Protein AF-A0A081NY27-F1 (afdb_monomer)

Structure (mmCIF, N/CA/C/O backbone):
data_AF-A0A081NY27-F1
#
_entry.id   AF-A0A081NY27-F1
#
loop_
_atom_site.group_PDB
_atom_site.id
_atom_site.type_symbol
_atom_site.label_atom_id
_atom_site.label_alt_id
_atom_site.label_comp_id
_atom_site.label_asym_id
_atom_site.label_entity_id
_atom_site.label_seq_id
_atom_site.pdbx_PDB_ins_code
_atom_site.Cartn_x
_atom_site.Cartn_y
_atom_site.Cartn_z
_atom_site.occupancy
_atom_site.B_iso_or_equiv
_atom_site.auth_seq_id
_atom_site.auth_comp_id
_atom_site.auth_asym_id
_atom_site.auth_atom_id
_atom_site.pdbx_PDB_model_num
ATOM 1 N N . MET A 1 1 ? 70.381 -55.415 -35.668 1.00 41.16 1 MET A N 1
ATOM 2 C CA . MET A 1 1 ? 70.061 -54.307 -34.744 1.00 41.16 1 MET A CA 1
ATOM 3 C C . MET A 1 1 ? 68.761 -53.690 -35.222 1.00 41.16 1 MET A C 1
ATOM 5 O O . MET A 1 1 ? 68.747 -53.125 -36.305 1.00 41.16 1 MET A O 1
ATOM 9 N N . THR A 1 2 ? 67.681 -53.874 -34.466 1.00 41.12 2 THR A N 1
ATOM 10 C CA . THR A 1 2 ? 66.316 -53.494 -34.856 1.00 41.12 2 THR A CA 1
ATOM 11 C C . THR A 1 2 ? 65.705 -52.706 -33.701 1.00 41.12 2 THR A C 1
ATOM 13 O O . THR A 1 2 ? 65.741 -53.174 -32.565 1.00 41.12 2 THR A O 1
ATOM 16 N N . GLN A 1 3 ? 65.210 -51.499 -33.979 1.00 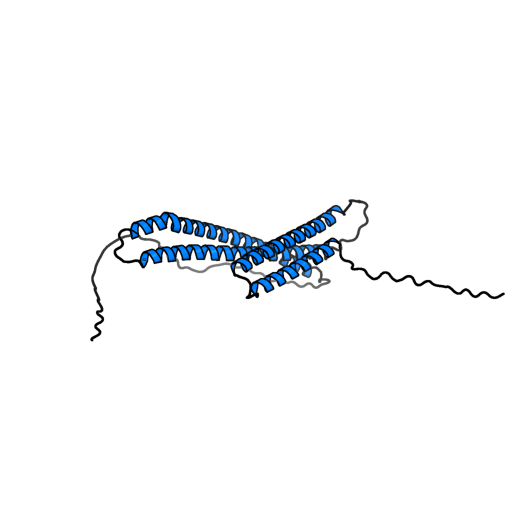47.34 3 GLN A N 1
ATOM 17 C CA . GLN A 1 3 ? 64.523 -50.638 -33.015 1.00 47.34 3 GLN A CA 1
ATOM 18 C C . GLN A 1 3 ? 63.062 -51.062 -32.851 1.00 47.34 3 GLN A C 1
ATOM 20 O O . GLN A 1 3 ? 62.393 -51.275 -33.858 1.00 47.34 3 GLN A O 1
ATOM 25 N N . ILE A 1 4 ? 62.555 -51.075 -31.613 1.00 47.03 4 ILE A N 1
ATOM 26 C CA . ILE A 1 4 ? 61.128 -50.884 -31.317 1.00 47.03 4 ILE A CA 1
ATOM 27 C C . ILE A 1 4 ? 61.016 -50.057 -30.031 1.00 47.03 4 ILE A C 1
ATOM 29 O O . ILE A 1 4 ? 61.326 -50.520 -28.935 1.00 47.03 4 ILE A O 1
ATOM 33 N N . SER A 1 5 ? 60.581 -48.809 -30.189 1.00 43.53 5 SER A N 1
ATOM 34 C CA . SER A 1 5 ? 60.043 -47.968 -29.123 1.00 43.53 5 SER A CA 1
ATOM 35 C C . SER A 1 5 ? 58.709 -48.540 -28.642 1.00 43.53 5 SER A C 1
ATOM 37 O O . SER A 1 5 ? 57.858 -48.880 -29.460 1.00 43.53 5 SER A O 1
ATOM 39 N N . SER A 1 6 ? 58.466 -48.572 -27.332 1.00 40.88 6 SER A N 1
ATOM 40 C CA . SER A 1 6 ? 57.094 -48.615 -26.821 1.00 40.88 6 SER A CA 1
ATOM 41 C C . SER A 1 6 ? 56.936 -47.620 -25.678 1.00 40.88 6 SER A C 1
ATOM 43 O O . SER A 1 6 ? 57.677 -47.606 -24.697 1.00 40.88 6 SER A O 1
ATOM 45 N N . ALA A 1 7 ? 56.003 -46.704 -25.904 1.00 42.00 7 ALA A N 1
ATOM 46 C CA . ALA A 1 7 ? 55.670 -45.587 -25.053 1.00 42.00 7 ALA A CA 1
ATOM 47 C C . ALA A 1 7 ? 54.790 -46.057 -23.888 1.00 42.00 7 ALA A C 1
ATOM 49 O O . ALA A 1 7 ? 53.665 -46.508 -24.095 1.00 42.00 7 ALA A O 1
ATOM 50 N N . ALA A 1 8 ? 55.265 -45.883 -22.656 1.00 41.72 8 ALA A N 1
ATOM 51 C CA . ALA A 1 8 ? 54.408 -45.896 -21.477 1.00 41.72 8 ALA A CA 1
ATOM 52 C C . ALA A 1 8 ? 53.774 -44.503 -21.319 1.00 41.72 8 ALA A C 1
ATOM 54 O O . ALA A 1 8 ? 54.254 -43.647 -20.576 1.00 41.72 8 ALA A O 1
ATOM 55 N N . GLY A 1 9 ? 52.704 -44.256 -22.076 1.00 40.53 9 GLY A N 1
ATOM 56 C CA . GLY A 1 9 ? 51.856 -43.080 -21.914 1.00 40.53 9 GLY A CA 1
ATOM 57 C C . GLY A 1 9 ? 51.049 -43.185 -20.623 1.00 40.53 9 GLY A C 1
ATOM 58 O O . GLY A 1 9 ? 49.999 -43.819 -20.584 1.00 40.53 9 GLY A O 1
ATOM 59 N N . ARG A 1 10 ? 51.540 -42.553 -19.555 1.00 42.81 10 ARG A N 1
ATOM 60 C CA . ARG A 1 10 ? 50.784 -42.299 -18.325 1.00 42.81 10 ARG A CA 1
ATOM 61 C C . ARG A 1 10 ? 49.594 -41.401 -18.673 1.00 42.81 10 ARG A C 1
ATOM 63 O O . ARG A 1 10 ? 49.765 -40.205 -18.895 1.00 42.81 10 ARG A O 1
ATOM 70 N N . ALA A 1 11 ? 48.399 -41.984 -18.740 1.00 46.75 11 ALA A N 1
ATOM 71 C CA . ALA A 1 11 ? 47.155 -41.248 -18.909 1.00 46.75 11 ALA A CA 1
ATOM 72 C C . ALA A 1 11 ? 46.969 -40.283 -17.726 1.00 46.75 11 ALA A C 1
ATOM 74 O O . ALA A 1 11 ? 46.723 -40.694 -16.593 1.00 46.75 11 ALA A O 1
ATOM 75 N N . GLN A 1 12 ? 47.136 -38.989 -17.992 1.00 52.59 12 GLN A N 1
ATOM 76 C CA . GLN A 1 12 ? 46.706 -37.923 -17.095 1.00 52.59 12 GLN A CA 1
ATOM 77 C C . GLN A 1 12 ? 45.166 -37.899 -17.074 1.00 52.59 12 GLN A C 1
ATOM 79 O O . GLN A 1 12 ? 44.548 -38.000 -18.140 1.00 52.59 12 GLN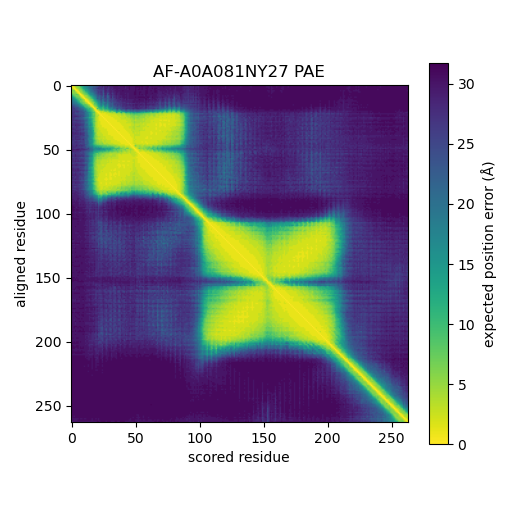 A O 1
ATOM 84 N N . PRO A 1 13 ? 44.523 -37.771 -15.900 1.00 48.75 13 PRO A N 1
ATOM 85 C CA . PRO A 1 13 ? 43.081 -37.600 -15.831 1.00 48.75 13 PRO A CA 1
ATOM 86 C C . PRO A 1 13 ? 42.712 -36.258 -16.470 1.00 48.75 13 PRO A C 1
ATOM 88 O O . PRO A 1 13 ? 43.246 -35.210 -16.108 1.00 48.75 13 PRO A O 1
ATOM 91 N N . LYS A 1 14 ? 41.803 -36.299 -17.449 1.00 49.91 14 LYS A N 1
ATOM 92 C CA . LYS A 1 14 ? 41.220 -35.105 -18.070 1.00 49.91 14 LYS A CA 1
ATOM 93 C C . LYS A 1 14 ? 40.602 -34.229 -16.969 1.00 49.91 14 LYS A C 1
ATOM 95 O O . LYS A 1 14 ? 39.824 -34.765 -16.176 1.00 49.91 14 LYS A O 1
ATOM 100 N N . PRO A 1 15 ? 40.888 -32.916 -16.909 1.00 47.16 15 PRO A N 1
ATOM 101 C CA . PRO A 1 15 ? 40.172 -32.031 -16.006 1.00 47.16 15 PRO A CA 1
ATOM 102 C C . PRO A 1 15 ? 38.699 -32.018 -16.419 1.00 47.16 15 PRO A C 1
ATOM 104 O O . PRO A 1 15 ? 38.348 -31.669 -17.547 1.00 47.16 15 PRO A O 1
ATOM 107 N N . SER A 1 16 ? 37.843 -32.458 -15.500 1.00 47.38 16 SER A N 1
ATOM 108 C CA . SER A 1 16 ? 36.398 -32.310 -15.588 1.00 47.38 16 SER A CA 1
ATOM 109 C C . SER A 1 16 ? 36.056 -30.846 -15.850 1.00 47.38 16 SER A C 1
ATOM 111 O O . SER A 1 16 ? 36.611 -29.956 -15.209 1.00 47.38 16 SER A O 1
ATOM 113 N N . THR A 1 17 ? 35.134 -30.601 -16.774 1.00 49.66 17 THR A N 1
ATOM 114 C CA . THR A 1 17 ? 34.539 -29.295 -17.068 1.00 49.66 17 THR A CA 1
ATOM 115 C C . THR A 1 17 ? 33.851 -28.730 -15.823 1.00 49.66 17 THR A C 1
ATOM 117 O O . THR A 1 17 ? 32.665 -28.957 -15.583 1.00 49.66 17 THR A O 1
ATOM 120 N N . THR A 1 18 ? 34.613 -28.024 -14.994 1.00 48.44 18 THR A N 1
ATOM 121 C CA . THR A 1 18 ? 34.132 -27.352 -13.789 1.00 48.44 18 THR A CA 1
ATOM 122 C C . THR A 1 18 ? 33.395 -26.078 -14.199 1.00 48.44 18 THR A C 1
ATOM 124 O O . THR A 1 18 ? 34.020 -25.110 -14.610 1.00 48.44 18 THR A O 1
ATOM 127 N N . SER A 1 19 ? 32.060 -26.117 -14.125 1.00 48.31 19 SER A N 1
ATOM 128 C CA . SER A 1 19 ? 31.116 -24.990 -14.009 1.00 48.31 19 SER A CA 1
ATOM 129 C C . SER A 1 19 ? 31.672 -23.595 -14.362 1.00 48.31 19 SER A C 1
ATOM 131 O O . SER A 1 19 ? 32.207 -22.910 -13.491 1.00 48.31 19 SER A O 1
ATOM 133 N N . LEU A 1 20 ? 31.445 -23.145 -15.602 1.00 58.00 20 LEU A N 1
ATOM 134 C CA . LEU A 1 20 ? 31.716 -21.791 -16.128 1.00 58.00 20 LEU A CA 1
ATOM 135 C C . LEU A 1 20 ? 30.796 -20.709 -15.512 1.00 58.00 20 LEU A C 1
ATOM 137 O O . LEU A 1 20 ? 30.193 -19.911 -16.222 1.00 58.00 20 LEU A O 1
ATOM 141 N N . MET A 1 21 ? 30.625 -20.699 -14.192 1.00 65.06 21 MET A N 1
ATOM 142 C CA . MET A 1 21 ? 29.850 -19.669 -13.500 1.00 65.06 21 MET A CA 1
ATOM 143 C C . MET A 1 21 ? 30.796 -18.676 -12.839 1.00 65.06 21 MET A C 1
ATOM 145 O O . MET A 1 21 ? 31.751 -19.083 -12.180 1.00 65.06 21 MET A O 1
ATOM 149 N N . SER A 1 22 ? 30.518 -17.379 -12.995 1.00 82.75 22 SER A N 1
ATOM 150 C CA . SER A 1 22 ? 31.242 -16.337 -12.266 1.00 82.75 22 SER A CA 1
ATOM 151 C C . SER A 1 22 ? 31.102 -16.568 -10.758 1.00 82.75 22 SER A C 1
ATOM 153 O O . SER A 1 22 ? 30.049 -17.009 -10.296 1.00 82.75 22 SER A O 1
ATOM 155 N N . GLU A 1 23 ? 32.123 -16.227 -9.968 1.00 86.06 23 GLU A N 1
ATOM 156 C CA . GLU A 1 23 ? 32.051 -16.280 -8.497 1.00 86.06 23 GLU A CA 1
ATOM 157 C C . GLU A 1 23 ? 30.849 -15.477 -7.954 1.00 86.06 23 GLU A C 1
ATOM 159 O O . GLU A 1 23 ? 30.177 -15.908 -7.014 1.00 86.06 23 GLU A O 1
ATOM 164 N N . TYR A 1 24 ? 30.492 -14.371 -8.623 1.00 84.81 24 TYR A N 1
ATOM 165 C CA . TYR A 1 24 ? 29.268 -13.603 -8.363 1.00 84.81 24 TYR A CA 1
ATOM 166 C C . TYR A 1 24 ? 28.002 -14.441 -8.571 1.00 84.81 24 TYR A C 1
ATOM 168 O O . TYR A 1 24 ? 27.122 -14.466 -7.711 1.00 84.81 24 TYR A O 1
ATOM 176 N N . ASP A 1 25 ? 27.925 -15.174 -9.681 1.00 85.50 25 ASP A N 1
ATOM 177 C CA . ASP A 1 25 ? 26.754 -15.976 -10.033 1.00 85.50 25 ASP A CA 1
ATOM 178 C C . ASP A 1 25 ? 26.622 -17.200 -9.117 1.00 85.50 25 ASP A C 1
ATOM 180 O O . ASP A 1 25 ? 25.515 -17.548 -8.704 1.00 85.50 25 ASP A O 1
ATOM 184 N N . ARG A 1 26 ? 27.746 -17.817 -8.723 1.00 91.81 26 ARG A N 1
ATOM 185 C CA . ARG A 1 26 ? 27.775 -18.898 -7.727 1.00 91.81 26 ARG A CA 1
ATOM 186 C C . ARG A 1 26 ? 27.254 -18.411 -6.372 1.00 91.81 26 ARG A C 1
ATOM 188 O O . ARG A 1 26 ? 26.439 -19.092 -5.747 1.00 91.81 26 ARG A O 1
ATOM 195 N N . ARG A 1 27 ? 27.672 -17.219 -5.931 1.00 89.75 27 ARG A N 1
ATOM 196 C CA . ARG A 1 27 ? 27.200 -16.614 -4.676 1.00 89.75 27 ARG A CA 1
ATOM 197 C C . ARG A 1 27 ? 25.717 -16.239 -4.741 1.00 89.75 27 ARG A C 1
ATOM 199 O O . ARG A 1 27 ? 24.982 -16.519 -3.796 1.00 89.75 27 ARG A O 1
ATOM 206 N N . ILE A 1 28 ? 25.255 -15.682 -5.864 1.00 90.56 28 ILE A N 1
ATOM 207 C CA . ILE A 1 28 ? 23.831 -15.389 -6.095 1.00 90.56 28 ILE A CA 1
ATOM 208 C C . ILE A 1 28 ? 23.005 -16.679 -6.071 1.00 90.56 28 ILE A C 1
ATOM 210 O O . ILE A 1 28 ? 21.966 -16.713 -5.416 1.00 90.56 28 ILE A O 1
ATOM 214 N N . GLN A 1 29 ? 23.457 -17.755 -6.719 1.00 92.44 29 GLN A N 1
ATOM 215 C CA . GLN A 1 29 ? 22.748 -19.038 -6.690 1.00 92.44 29 GLN A CA 1
ATOM 216 C C . GLN A 1 29 ? 22.668 -19.642 -5.286 1.00 92.44 29 GLN A C 1
ATOM 218 O O . GLN A 1 29 ? 21.617 -20.157 -4.905 1.00 92.44 29 GLN A O 1
ATOM 223 N N . ALA A 1 30 ? 23.743 -19.558 -4.497 1.00 92.56 30 ALA A N 1
ATOM 224 C CA . ALA A 1 30 ? 23.726 -20.018 -3.111 1.00 92.56 30 ALA A CA 1
ATOM 225 C C . ALA A 1 30 ? 22.679 -19.257 -2.275 1.00 92.56 30 ALA A C 1
ATOM 227 O O . ALA A 1 30 ? 21.892 -19.879 -1.560 1.00 92.56 30 ALA A O 1
ATOM 228 N N . LEU A 1 31 ? 22.611 -17.931 -2.435 1.00 93.62 31 LEU A N 1
ATOM 229 C CA . LEU A 1 31 ? 21.620 -17.080 -1.770 1.00 93.62 31 LEU A CA 1
ATOM 230 C C . LEU A 1 31 ? 20.188 -17.353 -2.254 1.00 93.62 31 LEU A C 1
ATOM 232 O O . LEU A 1 31 ? 19.268 -17.407 -1.443 1.00 93.62 31 LEU A O 1
ATOM 236 N N . LEU A 1 32 ? 19.982 -17.604 -3.550 1.00 91.12 32 LEU A N 1
ATOM 237 C CA . LEU A 1 32 ? 18.675 -18.004 -4.090 1.00 91.12 32 LEU A CA 1
ATOM 238 C C . LEU A 1 32 ? 18.212 -19.352 -3.528 1.00 91.12 32 LEU A C 1
ATOM 240 O O . LEU A 1 32 ? 17.041 -19.514 -3.192 1.00 91.12 32 LEU A O 1
ATOM 244 N N . LYS A 1 33 ? 19.133 -20.306 -3.362 1.00 95.19 33 LYS A N 1
ATOM 245 C CA . LYS A 1 33 ? 18.837 -21.592 -2.722 1.00 95.19 33 LYS A CA 1
ATOM 246 C C . LYS A 1 33 ? 18.463 -21.416 -1.249 1.00 95.19 33 LYS A C 1
ATOM 248 O O . LYS A 1 33 ? 17.556 -22.093 -0.772 1.00 95.19 33 LYS A O 1
ATOM 253 N N . GLN A 1 34 ? 19.131 -20.512 -0.531 1.00 93.81 34 GLN A N 1
ATOM 254 C CA . GLN A 1 34 ? 18.769 -20.177 0.848 1.00 93.81 34 GLN A CA 1
ATOM 255 C C . GLN A 1 34 ? 17.389 -19.507 0.919 1.00 93.81 34 GLN A C 1
ATOM 257 O O . GLN A 1 34 ? 16.571 -19.905 1.743 1.00 93.81 34 GLN A O 1
ATOM 262 N N . LYS A 1 35 ? 17.086 -18.575 0.005 1.00 93.56 35 LYS A N 1
ATOM 263 C CA . LYS A 1 35 ? 15.756 -17.964 -0.119 1.00 93.56 35 LYS A CA 1
ATOM 264 C C . LYS A 1 35 ? 14.659 -19.013 -0.336 1.00 93.56 35 LYS A C 1
ATOM 266 O O . LYS A 1 35 ? 13.650 -18.965 0.358 1.00 93.56 35 LYS A O 1
ATOM 271 N N . GLY A 1 36 ? 14.877 -19.985 -1.226 1.00 90.62 36 GLY A N 1
ATOM 272 C CA . GLY A 1 36 ? 13.920 -21.075 -1.452 1.00 90.62 36 GLY A CA 1
ATOM 273 C C . GLY A 1 36 ? 13.636 -21.896 -0.187 1.00 90.62 36 GLY A C 1
ATOM 274 O O . GLY A 1 36 ? 12.484 -22.187 0.115 1.00 90.62 36 GLY A O 1
ATOM 275 N N . ARG A 1 37 ? 14.663 -22.187 0.626 1.00 95.56 37 ARG A N 1
ATOM 276 C CA . ARG A 1 37 ? 14.479 -22.874 1.920 1.00 95.56 37 ARG A CA 1
ATOM 277 C C . ARG A 1 37 ? 13.647 -22.056 2.906 1.00 95.56 37 ARG A C 1
ATOM 279 O O . ARG A 1 37 ? 12.789 -22.614 3.579 1.00 95.56 37 ARG A O 1
ATOM 286 N N . ILE A 1 38 ? 13.870 -20.744 2.973 1.00 94.94 38 ILE A N 1
ATOM 287 C CA . ILE A 1 38 ? 13.084 -19.849 3.834 1.00 94.94 38 ILE A CA 1
ATOM 288 C C . ILE A 1 38 ? 11.621 -19.809 3.382 1.00 94.94 38 ILE A C 1
ATOM 290 O O . ILE A 1 38 ? 10.724 -19.824 4.220 1.00 94.94 38 ILE A O 1
ATOM 294 N N . GLU A 1 39 ? 11.356 -19.800 2.075 1.00 93.50 39 GLU A N 1
ATOM 295 C CA . GLU A 1 39 ? 9.992 -19.855 1.533 1.00 93.50 39 GLU A CA 1
ATOM 296 C C . GLU A 1 39 ? 9.287 -21.171 1.902 1.00 93.50 39 GLU A C 1
ATOM 298 O O . GLU A 1 39 ? 8.130 -21.156 2.336 1.00 93.50 39 GLU A O 1
ATOM 303 N N . GLU A 1 40 ? 9.996 -22.299 1.825 1.00 94.56 40 GLU A N 1
ATOM 304 C CA . GLU A 1 40 ? 9.501 -23.591 2.310 1.00 94.56 40 GLU A CA 1
ATOM 305 C C . GLU A 1 40 ? 9.227 -23.576 3.823 1.00 94.56 40 GLU A C 1
ATOM 307 O O . GLU A 1 40 ? 8.205 -24.094 4.276 1.00 94.56 40 GLU A O 1
ATOM 312 N N . GLU A 1 41 ? 10.104 -22.970 4.628 1.00 92.62 41 GLU A N 1
ATOM 313 C CA . GLU A 1 41 ? 9.897 -22.834 6.073 1.00 92.62 41 GLU A CA 1
ATOM 314 C C . GLU A 1 41 ? 8.705 -21.935 6.409 1.00 92.62 41 GLU A C 1
ATOM 316 O O . GLU A 1 41 ? 7.902 -22.285 7.274 1.00 92.62 41 GLU A O 1
ATOM 321 N N . GLN A 1 42 ? 8.517 -20.826 5.691 1.00 92.56 42 GLN A N 1
ATOM 322 C CA . GLN A 1 42 ? 7.328 -19.987 5.838 1.00 92.56 42 GLN A CA 1
ATOM 323 C C . GLN A 1 42 ? 6.051 -20.772 5.518 1.00 92.56 42 GLN A C 1
ATOM 325 O O . GLN A 1 42 ? 5.056 -20.638 6.233 1.00 92.56 42 GLN A O 1
ATOM 330 N N . ALA A 1 43 ? 6.064 -21.601 4.469 1.00 93.19 43 ALA A N 1
ATOM 331 C CA . ALA A 1 43 ? 4.934 -22.461 4.130 1.00 93.19 43 ALA A CA 1
ATOM 332 C C . ALA A 1 43 ? 4.654 -23.489 5.240 1.00 93.19 43 ALA A C 1
ATOM 334 O O . ALA A 1 43 ? 3.503 -23.644 5.651 1.00 93.19 43 ALA A O 1
ATOM 335 N N . LYS A 1 44 ? 5.697 -24.119 5.797 1.00 93.56 44 LYS A N 1
ATOM 336 C CA . LYS A 1 44 ? 5.579 -25.052 6.932 1.00 93.56 44 LYS A CA 1
ATOM 337 C C . LYS A 1 44 ? 5.021 -24.378 8.186 1.00 93.56 44 LYS A C 1
ATOM 339 O O . LYS A 1 44 ? 4.137 -24.935 8.827 1.00 93.56 44 LYS A O 1
ATOM 344 N N . VAL A 1 45 ? 5.484 -23.175 8.526 1.00 92.25 45 VAL A N 1
ATOM 345 C CA . VAL A 1 45 ? 4.993 -22.424 9.698 1.00 92.25 45 VAL A CA 1
ATOM 346 C C . VAL A 1 45 ? 3.527 -22.018 9.522 1.00 92.25 45 VAL A C 1
ATOM 348 O O . VAL A 1 45 ? 2.753 -22.119 10.473 1.00 92.25 45 VAL A O 1
ATOM 351 N N . LYS A 1 46 ? 3.121 -21.618 8.309 1.00 90.62 46 LYS A N 1
ATOM 352 C CA . LYS A 1 46 ? 1.716 -21.310 7.986 1.00 90.62 46 LYS A CA 1
ATOM 353 C C . LYS A 1 46 ? 0.814 -22.543 8.074 1.00 90.62 46 LYS A C 1
ATOM 355 O O . LYS A 1 46 ? -0.304 -22.430 8.563 1.00 90.62 46 LYS A O 1
ATOM 360 N N . ALA A 1 47 ? 1.293 -23.693 7.601 1.00 90.62 47 ALA A N 1
ATOM 361 C CA . ALA A 1 47 ? 0.534 -24.943 7.572 1.00 90.62 47 ALA A CA 1
ATOM 362 C C . ALA A 1 47 ? 0.534 -25.704 8.911 1.00 90.62 47 ALA A C 1
ATOM 364 O O . ALA A 1 47 ? -0.325 -26.556 9.127 1.00 90.62 47 ALA A O 1
ATOM 365 N N . SER A 1 48 ? 1.483 -25.419 9.807 1.00 89.44 48 SER A N 1
ATOM 366 C CA . SER A 1 48 ? 1.564 -26.064 11.119 1.00 89.44 48 SER A CA 1
ATOM 367 C C . SER A 1 48 ? 0.294 -25.799 11.926 1.00 89.44 48 SER A C 1
ATOM 369 O O . SER A 1 48 ? -0.113 -24.653 12.088 1.00 89.44 48 SER A O 1
ATOM 371 N N . GLN A 1 49 ? -0.332 -26.842 12.466 1.00 83.56 49 GLN A N 1
ATOM 372 C CA . GLN A 1 49 ? -1.460 -26.704 13.397 1.00 83.56 49 GLN A CA 1
ATOM 373 C C . GLN A 1 49 ? -1.010 -26.643 14.864 1.00 83.56 49 GLN A C 1
ATOM 375 O O . GLN A 1 49 ? -1.771 -26.196 15.710 1.00 83.56 49 GLN A O 1
ATOM 380 N N . GLU A 1 50 ? 0.237 -27.024 15.143 1.00 84.31 50 GLU A N 1
ATOM 381 C CA . GLU A 1 50 ? 0.786 -27.168 16.498 1.00 84.31 50 GLU A CA 1
ATOM 382 C C . GLU A 1 50 ? 1.315 -25.854 17.089 1.00 84.31 50 GLU A C 1
ATOM 384 O O . GLU A 1 50 ? 1.439 -25.728 18.302 1.00 84.31 50 GLU A O 1
ATOM 389 N N . LEU A 1 51 ? 1.644 -24.866 16.248 1.00 85.56 51 LEU A N 1
ATOM 390 C CA . LEU A 1 51 ? 2.158 -23.576 16.712 1.00 85.56 51 LEU A CA 1
ATOM 391 C C . LEU A 1 51 ? 1.018 -22.602 17.054 1.00 85.56 51 LEU A C 1
ATOM 393 O O . LEU A 1 51 ? 0.115 -22.372 16.239 1.00 85.56 51 LEU A O 1
ATOM 397 N N . ASP A 1 52 ? 1.126 -21.957 18.216 1.00 89.62 52 ASP A N 1
ATOM 398 C CA . ASP A 1 52 ? 0.253 -20.854 18.628 1.00 89.62 52 ASP A CA 1
ATOM 399 C C . ASP A 1 52 ? 0.308 -19.678 17.644 1.00 89.62 52 ASP A C 1
ATOM 401 O O . ASP A 1 52 ? 1.356 -19.371 17.069 1.00 89.62 52 ASP A O 1
ATOM 405 N N . SER A 1 53 ? -0.810 -18.956 17.491 1.00 88.44 53 SER A N 1
ATOM 406 C CA . SER A 1 53 ? -0.934 -17.849 16.523 1.00 88.44 53 SER A CA 1
ATOM 407 C C . SER A 1 53 ? 0.145 -16.776 16.696 1.00 88.44 53 SER A C 1
ATOM 409 O O . SER A 1 53 ? 0.733 -16.326 15.715 1.00 88.44 53 SER A O 1
ATOM 411 N N . LYS A 1 54 ? 0.468 -16.406 17.942 1.00 89.56 54 LYS A N 1
ATOM 412 C CA . LYS A 1 54 ? 1.506 -15.403 18.234 1.00 89.56 54 LYS A CA 1
ATOM 413 C C . LYS A 1 54 ? 2.903 -15.883 17.833 1.00 89.56 54 LYS A C 1
ATOM 415 O O . LYS A 1 54 ? 3.664 -15.129 17.235 1.00 89.56 54 LYS A O 1
ATOM 420 N N . ILE A 1 55 ? 3.214 -17.150 18.107 1.00 91.00 55 ILE A N 1
ATOM 421 C CA . ILE A 1 55 ? 4.505 -17.760 17.764 1.00 91.00 55 ILE A CA 1
ATOM 422 C C . ILE A 1 55 ? 4.635 -17.901 16.242 1.00 91.00 55 ILE A C 1
ATOM 424 O O . ILE A 1 55 ? 5.703 -17.647 15.683 1.00 91.00 55 ILE A O 1
ATOM 428 N N . LYS A 1 56 ? 3.545 -18.248 15.544 1.00 92.25 56 LYS A N 1
ATOM 429 C CA . LYS A 1 56 ? 3.499 -18.264 14.074 1.00 92.25 56 LYS A CA 1
ATOM 430 C C . LYS A 1 56 ? 3.799 -16.895 13.485 1.00 92.25 56 LYS A C 1
ATOM 432 O O . LYS A 1 56 ? 4.626 -16.800 12.585 1.00 92.25 56 LYS A O 1
ATOM 437 N N . GLU A 1 57 ? 3.146 -15.848 13.978 1.00 89.94 57 GLU A N 1
ATOM 438 C CA . GLU A 1 57 ? 3.351 -14.482 13.492 1.00 89.94 57 GLU A CA 1
ATOM 439 C C . GLU A 1 57 ? 4.785 -14.002 13.718 1.00 89.94 57 GLU A C 1
ATOM 441 O O . GLU A 1 57 ? 5.409 -13.483 12.791 1.00 89.94 57 GLU A O 1
ATOM 446 N N . GLU A 1 58 ? 5.339 -14.221 14.911 1.00 92.19 58 GLU A N 1
ATOM 447 C CA . GLU A 1 58 ? 6.720 -13.852 15.225 1.00 92.19 58 GLU A CA 1
ATOM 448 C C . GLU A 1 58 ? 7.718 -14.598 14.333 1.00 92.19 58 GLU A C 1
ATOM 450 O O . GLU A 1 58 ? 8.601 -13.985 13.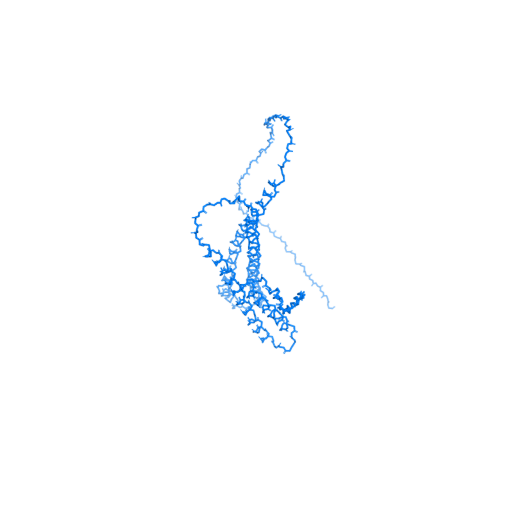723 1.00 92.19 58 GLU A O 1
ATOM 455 N N . ARG A 1 59 ? 7.534 -15.913 14.174 1.00 92.50 59 ARG A N 1
ATOM 456 C CA . ARG A 1 59 ? 8.401 -16.737 13.329 1.00 92.50 59 ARG A CA 1
ATOM 457 C C . ARG A 1 59 ? 8.287 -16.356 11.855 1.00 92.50 59 ARG A C 1
ATOM 459 O O . ARG A 1 59 ? 9.304 -16.268 11.171 1.00 92.50 59 ARG A O 1
ATOM 466 N N . LEU A 1 60 ? 7.084 -16.058 11.365 1.00 93.81 60 LEU A N 1
ATOM 467 C CA . LEU A 1 60 ? 6.884 -15.556 10.004 1.00 93.81 60 LEU A CA 1
ATOM 468 C C . LEU A 1 60 ? 7.524 -14.185 9.800 1.00 93.81 60 LEU A C 1
ATOM 470 O O . LEU A 1 60 ? 8.123 -13.950 8.751 1.00 93.81 60 LEU A O 1
ATOM 474 N N . LYS A 1 61 ? 7.451 -13.294 10.791 1.00 92.81 61 LYS A N 1
ATOM 475 C CA . LYS A 1 61 ? 8.103 -11.982 10.742 1.00 92.81 61 LYS A CA 1
ATOM 476 C C . LYS A 1 61 ? 9.627 -12.118 10.698 1.00 92.81 61 LYS A C 1
ATOM 478 O O . LYS A 1 61 ? 10.268 -11.449 9.886 1.00 92.81 61 LYS A O 1
ATOM 483 N N . SER A 1 62 ? 10.194 -13.006 11.514 1.00 94.00 62 SER A N 1
ATOM 484 C CA . SER A 1 62 ? 11.628 -13.323 11.514 1.00 94.00 62 SER A CA 1
ATOM 485 C C . SER A 1 62 ? 12.087 -13.854 10.149 1.00 94.00 62 SER A C 1
ATOM 487 O O . SER A 1 62 ? 12.944 -13.240 9.513 1.00 94.00 62 SER A O 1
ATOM 489 N N . LEU A 1 63 ? 11.416 -14.884 9.620 1.00 93.31 63 LEU A N 1
ATOM 490 C CA . LEU A 1 63 ? 11.708 -15.453 8.296 1.00 93.31 63 LEU A CA 1
ATOM 491 C C . LEU A 1 63 ? 11.537 -14.431 7.160 1.00 93.31 63 LEU A C 1
ATOM 493 O O . LEU A 1 63 ? 12.294 -14.436 6.194 1.00 93.31 63 LEU A O 1
ATOM 497 N N . THR A 1 64 ? 10.556 -13.530 7.259 1.00 91.12 64 THR A N 1
ATOM 498 C CA . THR A 1 64 ? 10.366 -12.446 6.277 1.00 91.12 64 THR A CA 1
ATOM 499 C C . THR A 1 64 ? 11.534 -11.458 6.309 1.00 91.12 64 THR A C 1
ATOM 501 O O . THR A 1 64 ? 11.977 -10.984 5.265 1.00 91.12 64 THR A O 1
ATOM 504 N N . THR A 1 65 ? 12.060 -11.160 7.498 1.00 90.06 65 THR A N 1
ATOM 505 C CA . THR A 1 65 ? 13.200 -10.246 7.673 1.00 90.06 65 THR A CA 1
ATOM 506 C C . THR A 1 65 ? 14.486 -10.874 7.128 1.00 90.06 65 THR A C 1
ATOM 508 O O . THR A 1 65 ? 15.269 -10.210 6.444 1.00 90.06 65 THR A O 1
ATOM 511 N N . GLU A 1 66 ? 14.684 -12.173 7.358 1.00 91.69 66 GLU A N 1
ATOM 512 C CA . GLU A 1 66 ? 15.806 -12.924 6.788 1.00 91.69 66 GLU A CA 1
ATOM 513 C C . GLU A 1 66 ? 15.737 -12.956 5.253 1.00 91.69 66 GLU A C 1
ATOM 515 O O . GLU A 1 66 ? 16.725 -12.656 4.579 1.00 91.69 66 GLU A O 1
ATOM 520 N N . GLN A 1 67 ? 14.551 -13.204 4.686 1.00 92.31 67 GLN A N 1
ATOM 521 C CA . GLN A 1 67 ? 14.325 -13.169 3.238 1.00 92.31 67 GLN A CA 1
ATOM 522 C C . GLN A 1 67 ? 14.690 -11.802 2.633 1.00 92.31 67 GLN A C 1
ATOM 524 O O . GLN A 1 67 ? 15.393 -11.744 1.624 1.00 92.31 67 GLN A O 1
ATOM 529 N N . GLN A 1 68 ? 14.280 -10.701 3.273 1.00 89.75 68 GLN A N 1
ATOM 530 C CA . GLN A 1 68 ? 14.638 -9.342 2.844 1.00 89.75 68 GLN A CA 1
ATOM 531 C C . GLN A 1 68 ? 16.149 -9.083 2.921 1.00 89.75 68 GLN A C 1
ATOM 533 O O . GLN A 1 68 ? 16.714 -8.438 2.037 1.00 89.75 68 GLN A O 1
ATOM 538 N N . THR A 1 69 ? 16.819 -9.615 3.945 1.00 91.19 69 THR A N 1
ATOM 539 C CA . THR A 1 69 ? 18.277 -9.499 4.101 1.00 91.19 69 THR A CA 1
ATOM 540 C C . THR A 1 69 ? 19.010 -10.211 2.963 1.00 91.19 69 THR A C 1
ATOM 542 O O . THR A 1 69 ? 19.937 -9.652 2.376 1.00 91.19 69 THR A O 1
ATOM 545 N N . ILE A 1 70 ? 18.564 -11.413 2.590 1.00 91.19 70 ILE A N 1
ATOM 546 C CA . ILE A 1 70 ? 19.121 -12.161 1.455 1.00 91.19 70 ILE A CA 1
ATOM 547 C C . ILE A 1 70 ? 18.899 -11.411 0.136 1.00 91.19 70 ILE A C 1
ATOM 549 O O . ILE A 1 70 ? 19.812 -11.327 -0.686 1.00 91.19 70 ILE A O 1
ATOM 553 N N . GLU A 1 71 ? 17.721 -10.820 -0.075 1.00 89.44 71 GLU A N 1
ATOM 554 C CA . GLU A 1 71 ? 17.444 -10.013 -1.271 1.00 89.44 71 GLU A CA 1
ATOM 555 C C . GLU A 1 71 ? 18.354 -8.782 -1.368 1.00 89.44 71 GLU A C 1
ATOM 557 O O . GLU A 1 71 ? 18.877 -8.488 -2.447 1.00 89.44 71 GLU A O 1
ATOM 562 N N . ALA A 1 72 ? 18.603 -8.105 -0.244 1.00 87.75 72 ALA A N 1
ATOM 563 C CA . ALA A 1 72 ? 19.544 -6.991 -0.179 1.00 87.75 72 ALA A CA 1
ATOM 564 C C . ALA A 1 72 ? 20.977 -7.433 -0.524 1.00 87.75 72 ALA A C 1
ATOM 566 O O . ALA A 1 72 ? 21.654 -6.765 -1.307 1.00 87.75 72 ALA A O 1
ATOM 567 N N . GLN A 1 73 ? 21.422 -8.590 -0.020 1.00 90.12 73 GLN A N 1
ATOM 568 C CA . GLN A 1 73 ? 22.736 -9.151 -0.353 1.00 90.12 73 GLN A CA 1
ATOM 569 C C . GLN A 1 73 ? 22.854 -9.506 -1.841 1.00 90.12 73 GLN A C 1
ATOM 571 O O . GLN A 1 73 ? 23.863 -9.185 -2.467 1.00 90.12 73 GLN A O 1
ATOM 576 N N . ILE A 1 74 ? 21.823 -10.112 -2.442 1.00 90.12 74 ILE A N 1
ATOM 577 C CA . ILE A 1 74 ? 21.801 -10.396 -3.887 1.00 90.12 74 ILE A CA 1
ATOM 578 C C . ILE A 1 74 ? 21.914 -9.094 -4.688 1.00 90.12 74 ILE A C 1
ATOM 580 O O . ILE A 1 74 ? 22.686 -9.027 -5.646 1.00 90.12 74 ILE A O 1
ATOM 584 N N . ALA A 1 75 ? 21.172 -8.052 -4.303 1.00 88.62 75 ALA A N 1
ATOM 585 C CA . ALA A 1 75 ? 21.229 -6.753 -4.969 1.00 88.62 75 ALA A CA 1
ATOM 586 C C . ALA A 1 75 ? 22.623 -6.112 -4.865 1.00 88.62 75 ALA A C 1
ATOM 588 O O . ALA A 1 75 ? 23.145 -5.615 -5.864 1.00 88.62 75 ALA A O 1
ATOM 589 N N . GLN A 1 76 ? 23.253 -6.185 -3.690 1.00 87.69 76 GLN A N 1
ATOM 590 C CA . GLN A 1 76 ? 24.614 -5.698 -3.472 1.00 87.69 76 GLN A CA 1
ATOM 591 C C . GLN A 1 76 ? 25.630 -6.434 -4.355 1.00 87.69 76 GLN A C 1
ATOM 593 O O . GLN A 1 76 ? 26.430 -5.790 -5.028 1.00 87.69 76 GLN A O 1
ATOM 598 N N . ILE A 1 77 ? 25.562 -7.766 -4.418 1.00 87.88 77 ILE A N 1
ATOM 599 C CA . ILE A 1 77 ? 26.471 -8.589 -5.233 1.00 87.88 77 ILE A CA 1
ATOM 600 C C . ILE A 1 77 ? 26.298 -8.282 -6.727 1.00 87.88 77 ILE A C 1
ATOM 602 O O . ILE A 1 77 ? 27.283 -8.180 -7.454 1.00 87.88 77 ILE A O 1
ATOM 606 N N . ARG A 1 78 ? 25.061 -8.080 -7.198 1.00 89.94 78 ARG A N 1
ATOM 607 C CA . ARG A 1 78 ? 24.789 -7.680 -8.592 1.00 89.94 78 ARG A CA 1
ATOM 608 C C . ARG A 1 78 ? 25.343 -6.293 -8.916 1.00 89.94 78 ARG A C 1
ATOM 610 O O . ARG A 1 78 ? 25.866 -6.078 -10.007 1.00 89.94 78 ARG A O 1
ATOM 617 N N . MET A 1 79 ? 25.241 -5.359 -7.976 1.00 86.75 79 MET A N 1
ATOM 618 C CA . MET A 1 79 ? 25.811 -4.020 -8.118 1.00 86.75 79 MET A CA 1
ATOM 619 C C . MET A 1 79 ? 27.344 -4.063 -8.153 1.00 86.75 79 MET A C 1
ATOM 621 O O . MET A 1 79 ? 27.943 -3.433 -9.022 1.00 86.75 79 MET A O 1
ATOM 625 N N . GLU A 1 80 ? 27.970 -4.860 -7.286 1.00 87.56 80 GLU A N 1
ATOM 626 C CA . GLU A 1 80 ? 29.419 -5.091 -7.287 1.00 87.56 80 GLU A CA 1
ATOM 627 C C . GLU A 1 80 ? 29.884 -5.734 -8.606 1.00 87.56 80 GLU A C 1
ATOM 629 O O . GLU A 1 80 ? 30.845 -5.272 -9.219 1.00 87.56 80 GLU A O 1
ATOM 634 N N . GLN A 1 81 ? 29.149 -6.731 -9.114 1.00 86.12 81 GLN A N 1
ATOM 635 C CA . GLN A 1 81 ? 29.408 -7.354 -10.418 1.00 86.12 81 GLN A CA 1
ATOM 636 C C . GLN A 1 81 ? 29.342 -6.321 -11.557 1.00 86.12 81 GLN A C 1
ATOM 638 O O . GLN A 1 81 ? 30.200 -6.312 -12.443 1.00 86.12 81 GLN A O 1
ATOM 643 N N . ALA A 1 82 ? 28.352 -5.424 -11.537 1.00 82.00 82 ALA A N 1
ATOM 644 C CA . ALA A 1 82 ? 28.208 -4.363 -12.532 1.00 82.00 82 ALA A CA 1
ATOM 645 C C . ALA A 1 82 ? 29.317 -3.299 -12.431 1.00 82.00 82 ALA A C 1
ATOM 647 O O . ALA A 1 82 ? 29.773 -2.787 -13.454 1.00 82.00 82 ALA A O 1
ATOM 648 N N . GLN A 1 83 ? 29.770 -2.978 -11.218 1.00 80.44 83 GLN A N 1
ATOM 649 C CA . GLN A 1 83 ? 30.865 -2.039 -10.978 1.00 80.44 83 GLN A CA 1
ATOM 650 C C . GLN A 1 83 ? 32.219 -2.625 -11.398 1.00 80.44 83 GLN A C 1
ATOM 652 O O . GLN A 1 83 ? 32.998 -1.947 -12.064 1.00 80.44 83 GLN A O 1
ATOM 657 N N . ASN A 1 84 ? 32.478 -3.901 -11.112 1.00 75.44 84 ASN A N 1
ATOM 658 C CA . ASN A 1 84 ? 33.724 -4.563 -11.505 1.00 75.44 84 ASN A CA 1
ATOM 659 C C . ASN A 1 84 ? 33.846 -4.746 -13.021 1.00 75.44 84 ASN A C 1
ATOM 661 O O . ASN A 1 84 ? 34.943 -4.626 -13.563 1.00 75.44 84 ASN A O 1
ATOM 665 N N . ARG A 1 85 ? 32.725 -4.905 -13.737 1.00 75.88 85 ARG A N 1
ATOM 666 C CA . ARG A 1 85 ? 32.713 -4.831 -15.210 1.00 75.88 85 ARG A CA 1
ATOM 667 C C . ARG A 1 85 ? 33.072 -3.440 -15.749 1.00 75.88 85 ARG A C 1
ATOM 669 O O . ARG A 1 85 ? 33.621 -3.352 -16.839 1.00 75.88 85 ARG A O 1
ATOM 676 N N . LYS A 1 86 ? 32.784 -2.363 -15.007 1.00 67.38 86 LYS A N 1
ATOM 677 C CA . LYS A 1 86 ? 33.148 -0.984 -15.388 1.00 67.38 86 LYS A CA 1
ATOM 678 C C . LYS A 1 86 ? 34.599 -0.636 -15.039 1.00 67.38 86 LYS A C 1
ATOM 680 O O . LYS A 1 86 ? 35.235 0.085 -15.796 1.00 67.38 86 LYS A O 1
ATOM 685 N N . ASN A 1 87 ? 35.123 -1.170 -13.937 1.00 60.00 87 ASN A N 1
ATOM 686 C CA . ASN A 1 87 ? 36.476 -0.877 -13.450 1.00 60.00 87 ASN A CA 1
ATOM 687 C C . ASN A 1 87 ? 37.569 -1.774 -14.066 1.00 60.00 87 ASN A C 1
ATOM 689 O O . ASN A 1 87 ? 38.743 -1.426 -14.001 1.00 60.00 87 ASN A O 1
ATOM 693 N N . GLY A 1 88 ? 37.206 -2.915 -14.667 1.00 52.16 88 GLY A N 1
ATOM 694 C CA . GLY A 1 88 ? 38.134 -3.802 -15.385 1.00 52.16 88 GLY A CA 1
ATOM 695 C C . GLY A 1 88 ? 38.518 -3.337 -16.798 1.00 52.16 88 GLY A C 1
ATOM 696 O O . GLY A 1 88 ? 39.360 -3.965 -17.435 1.00 52.16 88 GLY A O 1
ATOM 697 N N . ALA A 1 89 ? 37.927 -2.248 -17.300 1.00 48.19 89 ALA A N 1
ATOM 698 C CA . ALA A 1 89 ? 38.302 -1.640 -18.572 1.00 48.19 89 ALA A CA 1
ATOM 699 C C . ALA A 1 89 ? 39.454 -0.641 -18.355 1.00 48.19 89 ALA A C 1
ATOM 701 O O . ALA A 1 89 ? 39.231 0.545 -18.123 1.00 48.19 89 ALA A O 1
ATOM 702 N N . SER A 1 90 ? 40.699 -1.122 -18.404 1.00 39.38 90 SER A N 1
ATOM 703 C CA . SER A 1 90 ? 41.862 -0.234 -18.540 1.00 39.38 90 SER A CA 1
ATOM 704 C C . SER A 1 90 ? 41.847 0.429 -19.930 1.00 39.38 90 SER A C 1
ATOM 706 O O . SER A 1 90 ? 41.559 -0.263 -20.913 1.00 39.38 90 SER A O 1
ATOM 708 N N . PRO A 1 91 ? 42.149 1.736 -20.060 1.00 51.72 91 PRO A N 1
ATOM 709 C CA . PRO A 1 91 ? 42.228 2.396 -21.351 1.00 51.72 91 PRO A CA 1
ATOM 710 C C . PRO A 1 91 ? 43.617 2.146 -21.945 1.00 51.72 91 PRO A C 1
ATOM 712 O O . PRO A 1 91 ? 44.566 2.870 -21.657 1.00 51.72 91 PRO A O 1
ATOM 715 N N . SER A 1 92 ? 43.754 1.124 -22.787 1.00 40.00 92 SER A N 1
ATOM 716 C CA . SER A 1 92 ? 44.871 1.063 -23.731 1.00 40.00 92 SER A CA 1
ATOM 717 C C . SER A 1 92 ? 44.339 1.488 -25.091 1.00 40.00 92 SER A C 1
ATOM 719 O O . SER A 1 92 ? 43.629 0.748 -25.769 1.00 40.00 92 SER A O 1
ATOM 721 N N . ALA A 1 93 ? 44.602 2.747 -25.427 1.00 49.91 93 ALA A N 1
ATOM 722 C CA . ALA A 1 93 ? 44.388 3.267 -26.759 1.00 49.91 93 ALA A CA 1
ATOM 723 C C . ALA A 1 93 ? 45.559 2.820 -27.636 1.00 49.91 93 ALA A C 1
ATOM 725 O O . ALA A 1 93 ? 46.665 3.310 -27.457 1.00 49.91 93 ALA A O 1
ATOM 726 N N . GLU A 1 94 ? 45.294 1.930 -28.588 1.00 43.28 94 GLU A N 1
ATOM 727 C CA . GLU A 1 94 ? 45.874 2.017 -29.926 1.00 43.28 94 GLU A CA 1
ATOM 728 C C . GLU A 1 94 ? 45.010 1.226 -30.908 1.00 43.28 94 GLU A C 1
ATOM 730 O O . GLU A 1 94 ? 44.621 0.079 -30.693 1.00 43.28 94 GLU A O 1
ATOM 735 N N . ALA A 1 95 ? 44.612 1.939 -31.954 1.00 49.00 95 ALA A N 1
ATOM 736 C CA . ALA A 1 95 ? 43.533 1.601 -32.851 1.00 49.00 95 ALA A CA 1
ATOM 737 C C . ALA A 1 95 ? 43.845 0.385 -33.727 1.00 49.00 95 ALA A C 1
ATOM 739 O O . ALA A 1 95 ? 44.811 0.386 -34.488 1.00 49.00 95 ALA A O 1
ATOM 740 N N . ARG A 1 96 ? 42.922 -0.576 -33.738 1.00 41.56 96 ARG A N 1
ATOM 741 C CA . ARG A 1 96 ? 42.462 -1.218 -34.971 1.00 41.56 96 ARG A CA 1
ATOM 742 C C . ARG A 1 96 ? 40.965 -1.421 -34.857 1.00 41.56 96 ARG A C 1
ATOM 744 O O . ARG A 1 96 ? 40.510 -2.017 -33.888 1.00 41.56 96 ARG A O 1
ATOM 751 N N . ASP A 1 97 ? 40.235 -0.893 -35.833 1.00 48.66 97 ASP A N 1
ATOM 752 C CA . ASP A 1 97 ? 38.815 -1.150 -36.042 1.00 48.66 97 ASP A CA 1
ATOM 753 C C . ASP A 1 97 ? 38.477 -2.633 -35.835 1.00 48.66 97 ASP A C 1
ATOM 755 O O . ASP A 1 97 ? 39.025 -3.498 -36.527 1.00 48.66 97 ASP A O 1
ATOM 759 N N . PRO A 1 98 ? 37.455 -2.925 -35.025 1.00 44.00 98 PRO A N 1
ATOM 760 C CA . PRO A 1 98 ? 36.420 -3.824 -35.455 1.00 44.00 98 PRO A CA 1
ATOM 761 C C . PRO A 1 98 ? 35.174 -2.980 -35.702 1.00 44.00 98 PRO A C 1
ATOM 763 O O . PRO A 1 98 ? 34.781 -2.138 -34.892 1.00 44.00 98 PRO A O 1
ATOM 766 N N . LYS A 1 99 ? 34.551 -3.219 -36.854 1.00 45.91 99 LYS A N 1
ATOM 767 C CA . LYS A 1 99 ? 33.193 -2.776 -37.163 1.00 45.91 99 LYS A CA 1
ATOM 768 C C . LYS A 1 99 ? 32.318 -2.862 -35.905 1.00 45.91 99 LYS A C 1
ATOM 770 O O . LYS A 1 99 ? 32.422 -3.856 -35.182 1.00 45.91 99 LYS A O 1
ATOM 775 N N . PRO A 1 100 ? 31.452 -1.872 -35.640 1.00 42.72 100 PRO A N 1
ATOM 776 C CA . PRO A 1 100 ? 30.507 -1.993 -34.554 1.00 42.72 100 PRO A CA 1
ATOM 777 C C . PRO A 1 100 ? 29.553 -3.134 -34.898 1.00 42.72 100 PRO A C 1
ATOM 779 O O . PRO A 1 100 ? 28.614 -2.944 -35.664 1.00 42.72 100 PRO A O 1
ATOM 782 N N . ASP A 1 101 ? 29.780 -4.304 -34.311 1.00 44.06 101 ASP A N 1
ATOM 783 C CA . ASP A 1 101 ? 28.753 -5.330 -34.163 1.00 44.06 101 ASP A CA 1
ATOM 784 C C . ASP A 1 101 ? 27.782 -4.815 -33.083 1.00 44.06 101 ASP A C 1
ATOM 786 O O . ASP A 1 101 ? 27.801 -5.184 -31.908 1.00 44.06 101 ASP A O 1
ATOM 790 N N . ARG A 1 102 ? 27.048 -3.762 -33.455 1.00 51.50 102 ARG A N 1
ATOM 791 C CA . ARG A 1 102 ? 26.075 -3.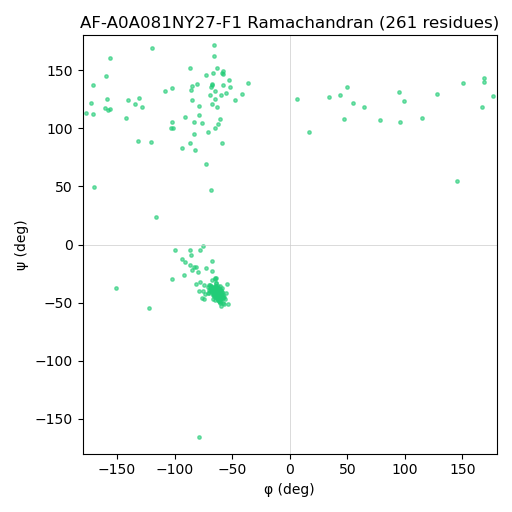044 -32.635 1.00 51.50 102 ARG A CA 1
ATOM 792 C C . ARG A 1 102 ? 24.710 -3.655 -32.911 1.00 51.50 102 ARG A C 1
ATOM 794 O O . ARG A 1 102 ? 23.938 -3.096 -33.674 1.00 51.50 102 ARG A O 1
ATOM 801 N N . SER A 1 103 ? 24.391 -4.757 -32.249 1.00 54.59 103 SER A N 1
ATOM 802 C CA . SER A 1 103 ? 22.985 -5.174 -32.128 1.00 54.59 103 SER A CA 1
ATOM 803 C C . SER A 1 103 ? 22.712 -5.959 -30.845 1.00 54.59 103 SER A C 1
ATOM 805 O O . SER A 1 103 ? 21.710 -5.711 -30.177 1.00 54.59 103 SER A O 1
ATOM 807 N N . SER A 1 104 ? 23.633 -6.810 -30.388 1.00 55.56 104 SER A N 1
ATOM 808 C CA . SER A 1 104 ? 23.386 -7.679 -29.223 1.00 55.56 104 SER A CA 1
ATOM 809 C C . SER A 1 104 ? 23.511 -6.974 -27.859 1.00 55.56 104 SER A C 1
ATOM 811 O O . SER A 1 104 ? 22.680 -7.174 -26.970 1.00 55.56 104 SER A O 1
ATOM 813 N N . ASP A 1 105 ? 24.502 -6.094 -27.694 1.00 58.03 105 ASP A N 1
ATOM 814 C CA . ASP A 1 105 ? 24.850 -5.492 -26.394 1.00 58.03 105 ASP A CA 1
ATOM 815 C C . ASP A 1 105 ? 23.928 -4.319 -25.987 1.00 58.03 105 ASP A C 1
ATOM 817 O O . ASP A 1 105 ? 23.765 -4.011 -24.802 1.00 58.03 105 ASP A O 1
ATOM 821 N N . SER A 1 106 ? 23.291 -3.664 -26.969 1.00 63.09 106 SER A N 1
ATOM 822 C CA . SER A 1 106 ? 22.222 -2.678 -26.732 1.00 63.09 106 SER A CA 1
ATOM 823 C C . SER A 1 106 ? 20.917 -3.382 -26.374 1.00 63.09 106 SER A C 1
ATOM 825 O O . SER A 1 106 ? 20.300 -3.059 -25.362 1.00 63.09 106 SER A O 1
ATOM 827 N N . SER A 1 107 ? 20.567 -4.425 -27.129 1.00 67.62 107 SER A N 1
ATOM 828 C CA . SER A 1 107 ? 19.340 -5.197 -26.929 1.00 67.62 107 SER A CA 1
ATOM 829 C C . SER A 1 107 ? 19.267 -5.828 -25.538 1.00 67.62 107 SER A C 1
ATOM 831 O O . SER A 1 107 ? 18.216 -5.795 -24.897 1.00 67.62 107 SER A O 1
ATOM 833 N N . MET A 1 108 ? 20.387 -6.337 -25.006 1.00 74.50 108 MET A N 1
ATOM 834 C CA . MET A 1 108 ? 20.419 -6.876 -23.641 1.00 74.50 108 MET A CA 1
ATOM 835 C C . MET A 1 108 ? 20.246 -5.787 -22.570 1.00 74.50 108 MET A C 1
ATOM 837 O O . MET A 1 108 ? 19.561 -6.017 -21.572 1.00 74.50 108 MET A O 1
ATOM 841 N N . LYS A 1 109 ? 20.797 -4.582 -22.774 1.00 76.19 109 LYS A N 1
ATOM 842 C CA . LYS A 1 109 ? 20.580 -3.438 -21.868 1.00 76.19 109 LYS A CA 1
ATOM 843 C C . LYS A 1 109 ? 19.124 -2.976 -21.884 1.00 76.19 109 LYS A C 1
ATOM 845 O O . LYS A 1 109 ? 18.581 -2.683 -20.819 1.00 76.19 109 LYS A O 1
ATOM 850 N N . ASP A 1 110 ? 18.487 -2.968 -23.051 1.00 78.25 110 ASP A N 1
ATOM 851 C CA . ASP A 1 110 ? 17.080 -2.592 -23.199 1.00 78.25 110 ASP A CA 1
ATOM 852 C C . ASP A 1 110 ? 16.142 -3.637 -22.573 1.00 78.25 110 ASP A C 1
ATOM 854 O O . ASP A 1 110 ? 15.184 -3.268 -21.898 1.00 78.25 110 ASP A O 1
ATOM 858 N N . ILE A 1 111 ? 16.460 -4.936 -22.681 1.00 78.00 111 ILE A N 1
ATOM 859 C CA . ILE A 1 111 ? 15.739 -6.013 -21.973 1.00 78.00 111 ILE A CA 1
ATOM 860 C C . ILE A 1 111 ? 15.845 -5.845 -20.453 1.00 78.00 111 ILE A C 1
ATOM 862 O O . ILE A 1 111 ? 14.831 -5.889 -19.759 1.00 78.00 111 ILE A O 1
ATOM 866 N N . VAL A 1 112 ? 17.052 -5.619 -19.924 1.00 82.00 112 VAL A N 1
ATOM 867 C CA . VAL A 1 112 ? 17.261 -5.415 -18.478 1.00 82.00 112 VAL A CA 1
ATOM 868 C C . VAL A 1 112 ? 16.528 -4.163 -17.987 1.00 82.00 112 VAL A C 1
ATOM 870 O O . VAL A 1 112 ? 15.971 -4.155 -16.887 1.00 82.00 112 VAL A O 1
ATOM 873 N N . ARG A 1 113 ? 16.492 -3.104 -18.803 1.00 84.88 113 ARG A N 1
ATOM 874 C CA . ARG A 1 113 ? 15.754 -1.878 -18.492 1.00 84.88 113 ARG A CA 1
ATOM 875 C C . ARG A 1 113 ? 14.246 -2.116 -18.472 1.00 84.88 113 ARG A C 1
ATOM 877 O O . ARG A 1 113 ? 13.605 -1.707 -17.509 1.00 84.88 113 ARG A O 1
ATOM 884 N N . ALA A 1 114 ? 13.702 -2.801 -19.475 1.00 80.69 114 ALA A N 1
ATOM 885 C CA . ALA A 1 114 ? 12.284 -3.144 -19.540 1.00 80.69 114 ALA A CA 1
ATOM 886 C C . ALA A 1 114 ? 11.856 -4.018 -18.349 1.00 80.69 114 ALA A C 1
ATOM 888 O O . ALA A 1 114 ? 10.867 -3.708 -17.686 1.00 80.69 114 ALA A O 1
ATOM 889 N N . ASP A 1 115 ? 12.638 -5.045 -17.999 1.00 80.25 115 ASP A N 1
ATOM 890 C CA . ASP A 1 115 ? 12.366 -5.903 -16.835 1.00 80.25 115 ASP A CA 1
ATOM 891 C C . ASP A 1 115 ? 12.393 -5.102 -15.519 1.00 80.25 115 ASP A C 1
ATOM 893 O O . ASP A 1 115 ? 11.502 -5.220 -14.672 1.00 80.25 115 ASP A O 1
ATOM 897 N N . SER A 1 116 ? 13.359 -4.187 -15.377 1.00 85.88 116 SER A N 1
ATOM 898 C CA . SER A 1 116 ? 13.417 -3.265 -14.238 1.00 85.88 116 SER A CA 1
ATOM 899 C C . SER A 1 116 ? 12.194 -2.341 -14.173 1.00 85.88 116 SER A C 1
ATOM 901 O O . SER A 1 116 ? 11.624 -2.168 -13.092 1.00 85.88 116 SER A O 1
ATOM 903 N N . LEU A 1 117 ? 11.770 -1.758 -15.299 1.00 87.94 117 LEU A N 1
ATOM 904 C CA . LEU A 1 117 ? 10.598 -0.876 -15.377 1.00 87.94 117 LEU A CA 1
ATOM 905 C C . LEU A 1 117 ? 9.307 -1.634 -15.041 1.00 87.94 117 LEU A C 1
ATOM 907 O O . LEU A 1 117 ? 8.510 -1.157 -14.234 1.00 87.94 117 LEU A O 1
ATOM 911 N N . HIS A 1 118 ? 9.127 -2.852 -15.559 1.00 88.50 118 HIS A N 1
ATOM 912 C CA . HIS A 1 118 ? 7.993 -3.709 -15.204 1.00 88.50 118 HIS A CA 1
ATOM 913 C C . HIS A 1 118 ? 7.997 -4.098 -13.722 1.00 88.50 118 HIS A C 1
ATOM 915 O O . HIS A 1 118 ? 6.952 -4.063 -13.062 1.00 88.50 118 HIS A O 1
ATOM 921 N N . GLY A 1 119 ? 9.167 -4.414 -13.161 1.00 89.56 119 GLY A N 1
ATOM 922 C CA . GLY A 1 119 ? 9.324 -4.674 -11.733 1.00 89.56 119 GLY A CA 1
ATOM 923 C C . GLY A 1 119 ? 8.948 -3.465 -10.870 1.00 89.56 119 GLY A C 1
ATOM 924 O O . GLY A 1 119 ? 8.260 -3.615 -9.856 1.00 89.56 119 GLY A O 1
ATOM 925 N N . GLN A 1 120 ? 9.354 -2.260 -11.278 1.00 90.19 120 GLN A N 1
ATOM 926 C CA . GLN A 1 120 ? 8.969 -1.008 -10.621 1.00 90.19 120 GLN A CA 1
ATOM 927 C C . GLN A 1 120 ? 7.463 -0.752 -10.735 1.00 90.19 120 GLN A C 1
ATOM 929 O O . GLN A 1 120 ? 6.820 -0.474 -9.723 1.00 90.19 120 GLN A O 1
ATOM 934 N N . LEU A 1 121 ? 6.881 -0.934 -11.921 1.00 91.12 121 LEU A N 1
ATOM 935 C CA . LEU A 1 121 ? 5.451 -0.767 -12.169 1.00 91.12 121 LEU A CA 1
ATOM 936 C C . LEU A 1 121 ? 4.606 -1.692 -11.287 1.00 91.12 121 LEU A C 1
ATOM 938 O O . LEU A 1 121 ? 3.651 -1.248 -10.645 1.00 91.12 121 LEU A O 1
ATOM 942 N N . LYS A 1 122 ? 5.000 -2.967 -11.181 1.00 91.06 122 LYS A N 1
ATOM 943 C CA . LYS A 1 122 ? 4.342 -3.945 -10.306 1.00 91.06 122 LYS A CA 1
ATOM 944 C C . LYS A 1 122 ? 4.390 -3.510 -8.842 1.00 91.06 122 LYS A C 1
ATOM 946 O O . LYS A 1 122 ? 3.370 -3.556 -8.155 1.00 91.06 122 LYS A O 1
ATOM 951 N N . LYS A 1 123 ? 5.554 -3.053 -8.365 1.00 93.44 123 LYS A N 1
ATOM 952 C CA . LYS A 1 123 ? 5.720 -2.553 -6.990 1.00 93.44 123 LYS A CA 1
ATOM 953 C C . LYS A 1 123 ? 4.856 -1.321 -6.732 1.00 93.44 123 LYS A C 1
ATOM 955 O O . LYS A 1 123 ? 4.151 -1.289 -5.728 1.00 93.44 123 LYS A O 1
ATOM 960 N N . MET A 1 124 ? 4.871 -0.336 -7.630 1.00 92.38 124 MET A N 1
ATOM 961 C CA . MET A 1 124 ? 4.053 0.872 -7.488 1.00 92.38 124 MET A CA 1
ATOM 962 C C . MET A 1 124 ? 2.561 0.540 -7.485 1.00 92.38 124 MET A C 1
ATOM 964 O O . MET A 1 124 ? 1.849 0.992 -6.598 1.00 92.38 124 MET A O 1
ATOM 968 N N . THR A 1 125 ? 2.102 -0.331 -8.386 1.00 91.44 125 THR A N 1
ATOM 969 C CA . THR A 1 125 ? 0.698 -0.778 -8.431 1.00 91.44 125 THR A CA 1
ATOM 970 C C . THR A 1 125 ? 0.290 -1.484 -7.135 1.00 91.44 125 THR A C 1
ATOM 972 O O . THR A 1 125 ? -0.791 -1.245 -6.599 1.00 91.44 125 THR A O 1
ATOM 975 N N . GLN A 1 126 ? 1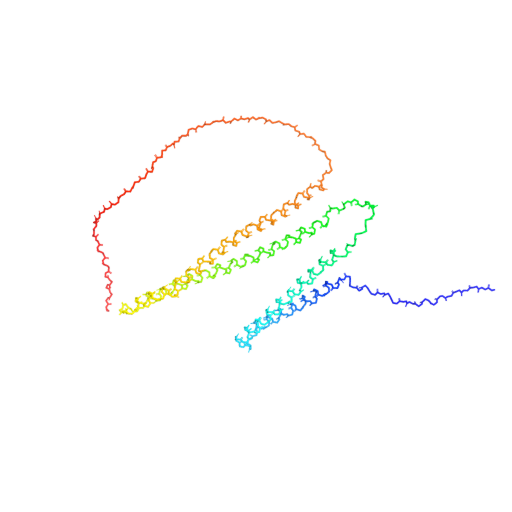.175 -2.311 -6.568 1.00 94.69 126 GLN A N 1
ATOM 976 C CA . GLN A 1 126 ? 0.922 -2.959 -5.282 1.00 94.69 126 GLN A CA 1
ATOM 977 C C . GLN A 1 126 ? 0.837 -1.947 -4.130 1.00 94.69 126 GLN A C 1
ATOM 979 O O . GLN A 1 126 ? -0.035 -2.069 -3.270 1.00 94.69 126 GLN A O 1
ATOM 984 N N . VAL A 1 127 ? 1.737 -0.959 -4.081 1.00 94.06 127 VAL A N 1
ATOM 985 C CA . VAL A 1 127 ? 1.704 0.081 -3.041 1.00 94.06 127 VAL A CA 1
ATOM 986 C C . VAL A 1 127 ? 0.453 0.948 -3.190 1.00 94.06 127 VAL A C 1
ATOM 988 O O . VAL A 1 127 ? -0.205 1.208 -2.186 1.00 94.06 127 VAL A O 1
ATOM 991 N N . ARG A 1 128 ? 0.069 1.309 -4.419 1.00 95.81 128 ARG A N 1
ATOM 992 C CA . ARG A 1 128 ? -1.172 2.031 -4.730 1.00 95.81 128 ARG A CA 1
ATOM 993 C C . ARG A 1 128 ? -2.383 1.306 -4.145 1.00 95.81 128 ARG A C 1
ATOM 995 O O . ARG A 1 128 ? -3.130 1.906 -3.381 1.00 95.81 128 ARG A O 1
ATOM 1002 N N . GLY A 1 129 ? -2.515 0.002 -4.403 1.00 93.56 129 GLY A N 1
ATOM 1003 C CA . GLY A 1 129 ? -3.621 -0.800 -3.865 1.00 93.56 129 GLY A CA 1
ATOM 1004 C C . GLY A 1 129 ? -3.640 -0.873 -2.331 1.00 93.56 129 GLY A C 1
ATOM 1005 O O . GLY A 1 129 ? -4.706 -0.840 -1.712 1.00 93.56 129 GLY A O 1
ATOM 1006 N N . LYS A 1 130 ? -2.466 -0.907 -1.681 1.00 96.00 130 LYS A N 1
ATOM 1007 C CA . LYS A 1 130 ? -2.377 -0.833 -0.209 1.00 96.00 130 LYS A CA 1
ATOM 1008 C C . LYS A 1 130 ? -2.842 0.523 0.324 1.00 96.00 130 LYS A C 1
ATOM 1010 O O . LYS A 1 130 ? -3.547 0.558 1.329 1.00 96.00 130 LYS A O 1
ATOM 1015 N N . LEU A 1 131 ? -2.458 1.619 -0.332 1.00 95.31 131 LEU A N 1
ATOM 1016 C CA . LEU A 1 131 ? -2.890 2.967 0.044 1.00 95.31 131 LEU A CA 1
ATOM 1017 C C . LEU A 1 131 ? -4.403 3.138 -0.137 1.00 95.31 131 LEU A C 1
ATOM 1019 O O . LEU A 1 131 ? -5.046 3.702 0.743 1.00 95.31 131 LEU A O 1
ATOM 1023 N N . GLU A 1 132 ? -4.977 2.607 -1.221 1.00 96.12 132 GLU A N 1
ATOM 1024 C CA . GLU A 1 132 ? -6.430 2.611 -1.447 1.00 96.12 132 GLU A CA 1
ATOM 1025 C C . GLU A 1 132 ? -7.176 1.847 -0.359 1.00 96.12 132 GLU A C 1
ATOM 1027 O O . GLU A 1 132 ? -8.137 2.354 0.214 1.00 96.12 132 GLU A O 1
ATOM 1032 N N . THR A 1 133 ? -6.698 0.647 -0.024 1.00 96.50 133 THR A N 1
ATOM 1033 C CA . THR A 1 133 ? -7.290 -0.158 1.050 1.00 96.50 133 THR A CA 1
ATOM 1034 C C . THR A 1 133 ? -7.230 0.590 2.383 1.00 96.50 133 THR A C 1
ATOM 1036 O O . THR A 1 133 ? -8.223 0.651 3.102 1.00 96.50 133 THR A O 1
ATOM 1039 N N . ALA A 1 134 ? -6.091 1.213 2.700 1.00 95.12 134 ALA A N 1
ATOM 1040 C CA . ALA A 1 134 ? -5.937 1.999 3.920 1.00 95.12 134 ALA A CA 1
ATOM 1041 C C . ALA A 1 134 ? -6.882 3.215 3.961 1.00 95.12 134 ALA A C 1
ATOM 1043 O O . ALA A 1 134 ? -7.507 3.458 4.992 1.00 95.12 134 ALA A O 1
ATOM 1044 N N . ALA A 1 135 ? -7.036 3.943 2.850 1.00 95.25 135 ALA A N 1
ATOM 1045 C CA . ALA A 1 135 ? -7.969 5.066 2.759 1.00 95.25 135 ALA A CA 1
ATOM 1046 C C . ALA A 1 135 ? -9.427 4.609 2.951 1.00 95.25 135 ALA A C 1
ATOM 1048 O O . ALA A 1 135 ? -10.157 5.186 3.757 1.00 95.25 135 ALA A O 1
ATOM 1049 N N . ASN A 1 136 ? -9.830 3.522 2.288 1.00 94.88 136 ASN A N 1
ATOM 1050 C CA . ASN A 1 136 ? -11.177 2.960 2.411 1.00 94.88 136 ASN A CA 1
ATOM 1051 C C . ASN A 1 136 ? -11.475 2.454 3.831 1.00 94.88 136 ASN A C 1
ATOM 1053 O O . ASN A 1 136 ? -12.602 2.595 4.316 1.00 94.88 136 ASN A O 1
ATOM 1057 N N . ASN A 1 137 ? -10.473 1.888 4.509 1.00 95.94 137 ASN A N 1
ATOM 1058 C CA . ASN A 1 137 ? -10.602 1.456 5.897 1.00 95.94 137 ASN A CA 1
ATOM 1059 C C . ASN A 1 137 ? -10.833 2.651 6.827 1.00 95.94 137 ASN A C 1
ATOM 1061 O O . ASN A 1 137 ? -11.786 2.619 7.600 1.00 95.94 137 ASN A O 1
ATOM 1065 N N . LEU A 1 138 ? -10.050 3.731 6.704 1.00 95.56 138 LEU A N 1
ATOM 1066 C CA . LEU A 1 138 ? -10.255 4.952 7.497 1.00 95.56 138 LEU A CA 1
ATOM 1067 C C . LEU A 1 138 ? -11.657 5.535 7.290 1.00 95.56 138 LEU A C 1
ATOM 1069 O O . LEU A 1 138 ? -12.355 5.821 8.264 1.00 95.56 138 LEU A O 1
ATOM 1073 N N . GLN A 1 139 ? -12.104 5.632 6.036 1.00 95.50 139 GLN A N 1
ATOM 1074 C CA . GLN A 1 139 ? -13.446 6.112 5.707 1.00 95.50 139 GLN A CA 1
ATOM 1075 C C . GLN A 1 139 ? -14.536 5.222 6.334 1.00 95.50 139 GLN A C 1
ATOM 1077 O O . GLN A 1 139 ? -15.523 5.713 6.891 1.00 95.50 139 GLN A O 1
ATOM 1082 N N . SER A 1 140 ? -14.354 3.901 6.272 1.00 95.81 140 SER A N 1
ATOM 1083 C CA . SER A 1 140 ? -15.294 2.926 6.834 1.00 95.81 140 SER A CA 1
ATOM 1084 C C . SER A 1 140 ? -15.328 2.967 8.359 1.00 95.81 140 SER A C 1
ATOM 1086 O O . SER A 1 140 ? -16.410 2.893 8.937 1.00 95.81 140 SER A O 1
ATOM 1088 N N . GLU A 1 141 ? -14.178 3.129 9.011 1.00 94.75 141 GLU A N 1
ATOM 1089 C CA . GLU A 1 141 ? -14.067 3.283 10.462 1.00 94.75 141 GLU A CA 1
ATOM 1090 C C . GLU A 1 141 ? -14.749 4.560 10.953 1.00 94.75 141 GLU A C 1
ATOM 1092 O O . GLU A 1 141 ? -15.463 4.517 11.952 1.00 94.75 141 GLU A O 1
ATOM 1097 N N . VAL A 1 142 ? -14.574 5.684 10.249 1.00 95.44 142 VAL A N 1
ATOM 1098 C CA . VAL A 1 142 ? -15.271 6.940 10.571 1.00 95.44 142 VAL A CA 1
ATOM 1099 C C . VAL A 1 142 ? -16.780 6.761 10.426 1.00 95.44 142 VAL A C 1
ATOM 1101 O O . VAL A 1 142 ? -17.536 7.118 11.330 1.00 95.44 142 VAL A O 1
ATOM 1104 N N . ARG A 1 143 ? -17.233 6.156 9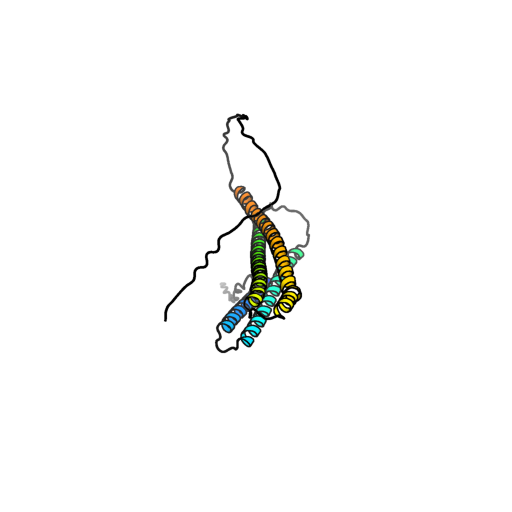.320 1.00 95.62 143 ARG A N 1
ATOM 1105 C CA . ARG A 1 143 ? -18.658 5.889 9.088 1.00 95.62 143 ARG A CA 1
ATOM 1106 C C . ARG A 1 143 ? -19.248 4.979 10.165 1.00 95.62 143 ARG A C 1
ATOM 1108 O O . ARG A 1 143 ? -20.311 5.281 10.694 1.00 95.62 143 ARG A O 1
ATOM 1115 N N . LEU A 1 144 ? -18.566 3.881 10.490 1.00 94.56 144 LEU A N 1
ATOM 1116 C CA . LEU A 1 144 ? -19.018 2.935 11.507 1.00 94.56 144 LEU A CA 1
ATOM 1117 C C . LEU A 1 144 ? -19.012 3.569 12.901 1.00 94.56 144 LEU A C 1
ATOM 1119 O O . LEU A 1 144 ? -19.949 3.358 13.662 1.00 94.56 144 LEU A O 1
ATOM 1123 N N . GLY A 1 145 ? -17.993 4.370 13.217 1.00 91.69 145 GLY 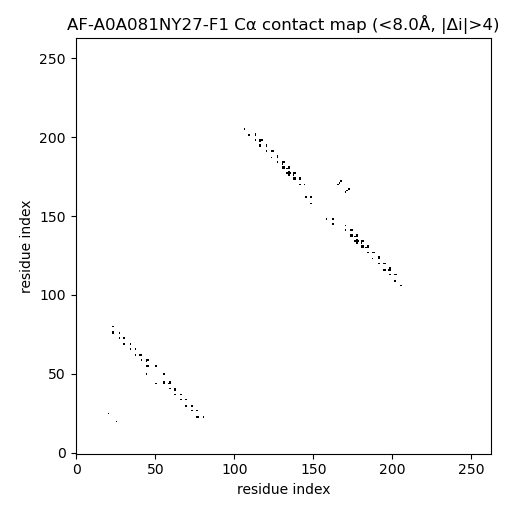A N 1
ATOM 1124 C CA . GLY A 1 145 ? -17.908 5.099 14.477 1.00 91.69 145 GLY A CA 1
ATOM 1125 C C . GLY A 1 145 ? -19.080 6.061 14.655 1.00 91.69 145 GLY A C 1
ATOM 1126 O O . GLY A 1 145 ? -19.763 5.998 15.672 1.00 91.69 145 GLY A O 1
ATOM 1127 N N . ARG A 1 146 ? -19.381 6.888 13.646 1.00 93.31 146 ARG A N 1
ATOM 1128 C CA . ARG A 1 146 ? -20.557 7.778 13.671 1.00 93.31 146 ARG A CA 1
ATOM 1129 C C . ARG A 1 146 ? -21.863 6.997 13.808 1.00 93.31 146 ARG A C 1
ATOM 1131 O O . ARG A 1 146 ? -22.689 7.345 14.642 1.00 93.31 146 ARG A O 1
ATOM 1138 N N . LEU A 1 147 ? -22.000 5.891 13.077 1.00 92.19 147 LEU A N 1
ATOM 1139 C CA . LEU A 1 147 ? -23.176 5.026 13.144 1.00 92.19 147 LEU A CA 1
ATOM 1140 C C . LEU A 1 147 ? -23.377 4.424 14.551 1.00 92.19 147 LEU A C 1
ATOM 1142 O O . LEU A 1 147 ? -24.498 4.369 15.046 1.00 92.19 147 LEU A O 1
ATOM 1146 N N . GLN A 1 148 ? -22.312 4.029 15.253 1.00 89.06 148 GLN A N 1
ATOM 1147 C CA . GLN A 1 148 ? -22.421 3.568 16.648 1.00 89.06 148 GLN A CA 1
ATOM 1148 C C . GLN A 1 148 ? -22.992 4.656 17.568 1.00 89.06 148 GLN A C 1
ATOM 1150 O O . GLN A 1 148 ? -23.836 4.369 18.418 1.00 89.06 148 GLN A O 1
ATOM 1155 N N . PHE A 1 149 ? -22.607 5.914 17.342 1.00 85.88 149 PHE A N 1
ATOM 1156 C CA . PHE A 1 149 ? -23.203 7.069 18.008 1.00 85.88 149 PHE A CA 1
ATOM 1157 C C . PHE A 1 149 ? -24.586 7.450 17.472 1.00 85.88 149 PHE A C 1
ATOM 1159 O O . PHE A 1 149 ? -25.165 8.378 18.018 1.00 85.88 149 PHE A O 1
ATOM 1166 N N . GLU A 1 150 ? -25.151 6.774 16.469 1.00 84.56 150 GLU A N 1
ATOM 1167 C CA . GLU A 1 150 ? -26.529 6.939 15.964 1.00 84.56 150 GLU A CA 1
ATOM 1168 C C . GLU A 1 150 ? -27.473 5.822 16.461 1.00 84.56 150 GLU A C 1
ATOM 1170 O O . GLU A 1 150 ? -28.643 6.092 16.737 1.00 84.56 150 GLU A O 1
ATOM 1175 N N . LEU A 1 151 ? -26.961 4.613 16.721 1.00 84.19 151 LEU A N 1
ATOM 1176 C CA . LEU A 1 151 ? -27.751 3.474 17.224 1.00 84.19 151 LEU A CA 1
ATOM 1177 C C . LEU A 1 151 ? -27.916 3.390 18.754 1.00 84.19 151 LEU A C 1
ATOM 1179 O O . LEU A 1 151 ? -28.624 2.509 19.239 1.00 84.19 151 LEU A O 1
ATOM 1183 N N . GLY A 1 152 ? -27.284 4.271 19.531 1.00 72.62 152 GLY A N 1
A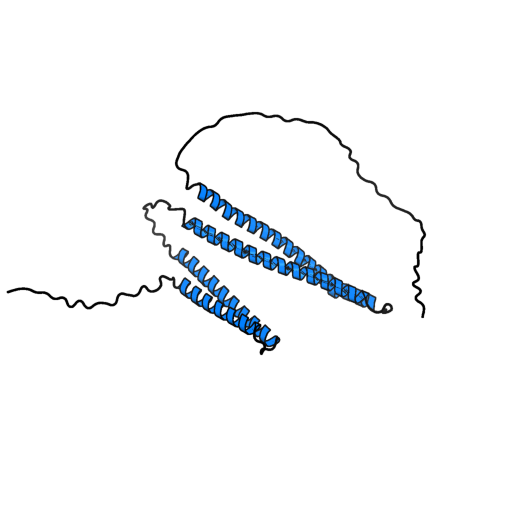TOM 1184 C CA . GLY A 1 152 ? -27.418 4.274 20.995 1.00 72.62 152 GLY A CA 1
ATOM 1185 C C . GLY A 1 152 ? -28.835 4.618 21.502 1.00 72.62 152 GLY A C 1
ATOM 1186 O O . GLY A 1 152 ? -29.683 5.076 20.727 1.00 72.62 152 GLY A O 1
ATOM 1187 N N . PRO A 1 153 ? -29.101 4.485 22.816 1.00 74.94 153 PRO A N 1
ATOM 1188 C CA . PRO A 1 153 ? -30.381 4.871 23.415 1.00 74.94 153 PRO A CA 1
ATOM 1189 C C . PRO A 1 153 ? -30.697 6.357 23.164 1.00 74.94 153 PRO A C 1
ATOM 1191 O O . PRO A 1 153 ? -29.823 7.220 23.262 1.00 74.94 153 PRO A O 1
ATOM 1194 N N . ALA A 1 154 ? -31.953 6.654 22.819 1.00 70.00 154 ALA A N 1
ATOM 1195 C CA . ALA A 1 154 ? -32.385 7.961 22.306 1.00 70.00 154 ALA A CA 1
ATOM 1196 C C . ALA A 1 154 ? -32.313 9.126 23.320 1.00 70.00 154 ALA A C 1
ATOM 1198 O O . ALA A 1 154 ? -32.363 10.279 22.909 1.00 70.00 154 ALA A O 1
ATOM 1199 N N . ASN A 1 155 ? -32.165 8.838 24.618 1.00 74.88 155 ASN A N 1
ATOM 1200 C CA . ASN A 1 155 ? -32.231 9.828 25.704 1.00 74.88 155 ASN A CA 1
ATOM 1201 C C . ASN A 1 155 ? -30.911 9.999 26.482 1.00 74.88 155 ASN A C 1
ATOM 1203 O O . ASN A 1 155 ? -30.927 10.412 27.640 1.00 74.88 155 ASN A O 1
ATOM 1207 N N . ASP A 1 156 ? -29.768 9.678 25.878 1.00 80.94 156 ASP A N 1
ATOM 1208 C CA . ASP A 1 156 ? -28.466 9.926 26.506 1.00 80.94 156 ASP A CA 1
ATOM 1209 C C . ASP A 1 156 ? -28.019 11.382 26.278 1.00 80.94 156 ASP A C 1
ATOM 1211 O O . ASP A 1 156 ? -27.599 11.758 25.182 1.00 80.94 156 ASP A O 1
ATOM 1215 N N . SER A 1 157 ? -28.112 12.209 27.323 1.00 80.81 157 SER A N 1
ATOM 1216 C CA . SER A 1 157 ? -27.716 13.622 27.290 1.00 80.81 157 SER A CA 1
ATOM 1217 C C . SER A 1 157 ? -26.205 13.836 27.125 1.00 80.81 157 SER A C 1
ATOM 1219 O O . SER A 1 157 ? -25.796 14.888 26.634 1.00 80.81 157 SER A O 1
ATOM 1221 N N . GLY A 1 158 ? -25.369 12.850 27.474 1.00 87.19 158 GLY A N 1
ATOM 1222 C CA . GLY A 1 158 ? -23.912 12.909 27.309 1.00 87.19 158 GLY A CA 1
ATOM 1223 C C . GLY A 1 158 ? -23.444 12.538 25.900 1.00 87.19 158 GLY A C 1
ATOM 1224 O O . GLY A 1 158 ? -22.350 12.915 25.476 1.00 87.19 158 GLY A O 1
ATOM 1225 N N . ARG A 1 159 ? -24.289 11.852 25.129 1.00 86.56 159 ARG A N 1
ATOM 1226 C CA . ARG A 1 159 ? -23.959 11.322 23.801 1.00 86.56 159 ARG A CA 1
ATOM 1227 C C . ARG A 1 159 ? -23.566 12.385 22.784 1.00 86.56 159 ARG A C 1
ATOM 1229 O O . ARG A 1 159 ? -22.645 12.154 22.008 1.00 86.56 159 ARG A O 1
ATOM 1236 N N . GLY A 1 160 ? -24.232 13.539 22.788 1.00 88.12 160 GLY A N 1
ATOM 1237 C CA . GLY A 1 160 ? -23.895 14.644 21.884 1.00 88.12 160 GLY A CA 1
ATOM 1238 C C . GLY A 1 160 ? -22.481 15.174 22.132 1.00 88.12 160 GLY A C 1
ATOM 1239 O O . GLY A 1 160 ? -21.700 15.303 21.194 1.00 88.12 160 GLY A O 1
ATOM 1240 N N . GLN A 1 161 ? -22.121 15.378 23.403 1.00 91.19 161 GLN A N 1
ATOM 1241 C CA . GLN A 1 161 ? -20.775 15.807 23.795 1.00 91.19 161 GLN A CA 1
ATOM 1242 C C . GLN A 1 161 ? -19.724 14.732 23.493 1.00 91.19 161 GLN A C 1
ATOM 1244 O O . GLN A 1 161 ? -18.634 15.045 23.022 1.00 91.19 161 GLN A O 1
ATOM 1249 N N . MET A 1 162 ? -20.046 13.453 23.717 1.00 91.56 162 MET A N 1
ATOM 1250 C CA . MET A 1 162 ? -19.153 12.350 23.353 1.00 91.56 162 MET A CA 1
ATOM 1251 C C . MET A 1 162 ? -18.932 12.259 21.842 1.00 91.56 162 MET A C 1
ATOM 1253 O O . MET A 1 162 ? -17.795 12.067 21.416 1.00 91.56 162 MET A O 1
ATOM 1257 N N . LEU A 1 163 ? -19.987 12.422 21.038 1.00 91.69 163 LEU A N 1
ATOM 1258 C CA . LEU A 1 163 ? -19.890 12.433 19.581 1.00 91.69 163 LEU A CA 1
ATOM 1259 C C . LEU A 1 163 ? -19.063 13.624 19.094 1.00 91.69 163 LEU A C 1
ATOM 1261 O O . LEU A 1 163 ? -18.197 13.444 18.247 1.00 91.69 163 LEU A O 1
ATOM 1265 N N . GLU A 1 164 ? -19.276 14.818 19.644 1.00 92.69 164 GLU A N 1
ATOM 1266 C CA . GLU A 1 164 ? -18.480 15.998 19.300 1.00 92.69 164 GLU A CA 1
ATOM 1267 C C . GLU A 1 164 ? -16.996 15.803 19.648 1.00 92.69 164 GLU A C 1
ATOM 1269 O O . GLU A 1 164 ? -16.121 16.051 18.814 1.00 92.69 164 GLU A O 1
ATOM 1274 N N . ASN A 1 165 ? -16.703 15.274 20.839 1.00 95.00 165 ASN A N 1
ATOM 1275 C CA . ASN A 1 165 ? -15.338 14.945 21.245 1.00 95.00 165 ASN A CA 1
ATOM 1276 C C . ASN A 1 165 ? -14.716 13.881 20.333 1.00 95.00 165 ASN A C 1
ATOM 1278 O O . ASN A 1 165 ? -13.561 14.021 19.927 1.00 95.00 165 ASN A O 1
ATOM 1282 N N . ALA A 1 166 ? -15.461 12.832 19.977 1.00 93.94 166 ALA A N 1
ATOM 1283 C CA . ALA A 1 166 ? -15.007 11.798 19.048 1.00 93.94 166 ALA A CA 1
ATOM 1284 C C . ALA A 1 166 ? -14.784 12.360 17.636 1.00 93.94 166 ALA A C 1
ATOM 1286 O O . ALA A 1 166 ? -13.816 11.996 16.967 1.00 93.94 166 ALA A O 1
ATOM 1287 N N . GLU A 1 167 ? -15.625 13.296 17.196 1.00 94.81 167 GLU A N 1
ATOM 1288 C CA . GLU A 1 167 ? -15.484 13.970 15.910 1.00 94.81 167 GLU A CA 1
ATOM 1289 C C . GLU A 1 167 ? -14.185 14.776 15.853 1.00 94.81 167 GLU A C 1
ATOM 1291 O O . GLU A 1 167 ? -13.451 14.690 14.872 1.00 94.81 167 GLU A O 1
ATOM 1296 N N . GLN A 1 168 ? -13.849 15.500 16.922 1.00 95.75 168 GLN A N 1
ATOM 1297 C CA . GLN A 1 168 ? -12.622 16.294 16.981 1.00 95.75 168 GLN A CA 1
ATOM 1298 C C . GLN A 1 168 ? -11.356 15.454 17.200 1.00 95.75 168 GLN A C 1
ATOM 1300 O O . GLN A 1 168 ? -10.331 15.733 16.585 1.00 95.75 168 GLN A O 1
ATOM 1305 N N . SER A 1 169 ? -11.412 14.432 18.055 1.00 95.38 169 SER A N 1
ATOM 1306 C CA . SER A 1 169 ? -10.224 13.669 18.469 1.00 95.38 169 SER A CA 1
ATOM 1307 C C . SER A 1 169 ? -9.928 12.442 17.607 1.00 95.38 169 SER A C 1
ATOM 1309 O O . SER A 1 169 ? -8.773 12.027 17.518 1.00 95.38 169 SER A O 1
ATOM 1311 N N . VAL A 1 170 ? -10.945 11.854 16.969 1.00 95.25 170 VAL A N 1
ATOM 1312 C CA . VAL A 1 170 ? -10.810 10.592 16.227 1.00 95.25 170 VAL A CA 1
ATOM 1313 C C . VAL A 1 170 ? -11.217 10.758 14.770 1.00 95.25 170 VAL A C 1
ATOM 1315 O O . VAL A 1 170 ? -10.431 10.422 13.885 1.00 95.25 170 VAL A O 1
ATOM 1318 N N . PHE A 1 171 ? -12.421 11.259 14.485 1.00 96.75 171 PHE A N 1
ATOM 1319 C CA . PHE A 1 171 ? -12.949 11.222 13.118 1.00 96.75 171 PHE A CA 1
ATOM 1320 C C . PHE A 1 171 ? -12.288 12.243 12.192 1.00 96.75 171 PHE A C 1
ATOM 1322 O O . PHE A 1 171 ? -11.843 11.858 11.112 1.00 96.75 171 PHE A O 1
ATOM 1329 N N . LYS A 1 172 ? -12.135 13.504 12.612 1.00 97.00 172 LYS A N 1
ATOM 1330 C CA . LYS A 1 172 ? -11.435 14.525 11.816 1.00 97.00 172 LYS A CA 1
ATOM 1331 C C . LYS A 1 172 ? -9.990 14.128 11.483 1.00 97.00 172 LYS A C 1
ATOM 1333 O O . LYS A 1 172 ? -9.675 14.101 10.294 1.00 97.00 172 LYS A O 1
ATOM 1338 N N . PRO A 1 173 ? -9.138 13.710 12.443 1.00 97.44 173 PRO A N 1
ATOM 1339 C CA . PRO A 1 173 ? -7.786 13.253 12.118 1.00 97.44 173 PRO A CA 1
ATOM 1340 C C . PRO A 1 173 ? -7.762 12.065 11.149 1.00 97.44 173 PRO A C 1
ATOM 1342 O O . PRO A 1 173 ? -6.913 12.007 10.261 1.00 97.44 173 PRO A O 1
ATOM 1345 N N . LYS A 1 174 ? -8.706 11.120 11.269 1.00 97.25 174 LYS A N 1
ATOM 1346 C CA . LYS A 1 174 ? -8.819 9.996 10.325 1.00 97.25 174 LYS A CA 1
ATOM 1347 C C . LYS A 1 174 ? -9.206 10.452 8.915 1.00 97.25 174 LYS A C 1
ATOM 1349 O O . LYS A 1 174 ? -8.650 9.931 7.953 1.00 97.25 174 LYS A O 1
ATOM 1354 N N . LEU A 1 175 ? -10.096 11.437 8.778 1.00 95.31 175 LEU A N 1
ATOM 1355 C CA . LEU A 1 175 ? -10.460 12.030 7.481 1.00 95.31 175 LEU A CA 1
ATOM 1356 C C . LEU A 1 175 ? -9.300 12.825 6.857 1.00 95.31 175 LEU A C 1
ATOM 1358 O O . LEU A 1 175 ? -9.088 12.785 5.643 1.00 95.31 175 LEU A O 1
ATOM 1362 N N . GLU A 1 176 ? -8.508 13.518 7.673 1.00 96.81 176 GLU A N 1
ATOM 1363 C CA . GLU A 1 176 ? -7.284 14.188 7.217 1.00 96.81 176 GLU A CA 1
ATOM 1364 C C . GLU A 1 176 ? -6.250 13.169 6.719 1.00 96.81 176 GLU A C 1
ATOM 1366 O O . GLU A 1 176 ? -5.679 13.334 5.638 1.00 96.81 176 GLU A O 1
ATOM 1371 N N . GLN A 1 177 ? -6.059 12.070 7.456 1.00 96.50 177 GLN A N 1
ATOM 1372 C CA . GLN A 1 177 ? -5.206 10.958 7.033 1.00 96.50 177 GLN A CA 1
ATOM 1373 C C . GLN A 1 177 ? -5.709 10.310 5.739 1.00 96.50 177 GLN A C 1
ATOM 1375 O O . GLN A 1 177 ? -4.910 10.064 4.836 1.00 96.50 177 GLN A O 1
ATOM 1380 N N . GLU A 1 178 ? -7.016 10.072 5.611 1.00 96.62 178 GLU A N 1
ATOM 1381 C CA . GLU A 1 178 ? -7.639 9.568 4.383 1.00 96.62 178 GLU A CA 1
ATOM 1382 C C . GLU A 1 178 ? -7.332 10.491 3.195 1.00 96.62 178 GLU A C 1
ATOM 1384 O O . GLU A 1 178 ? -6.889 10.032 2.140 1.00 96.62 178 GLU A O 1
ATOM 1389 N N . THR A 1 179 ? -7.497 11.802 3.378 1.00 96.12 179 THR A N 1
ATOM 1390 C CA . THR A 1 179 ? -7.218 12.809 2.346 1.00 96.12 179 THR A CA 1
ATOM 1391 C C . THR A 1 179 ? -5.736 12.812 1.958 1.00 96.12 179 THR A C 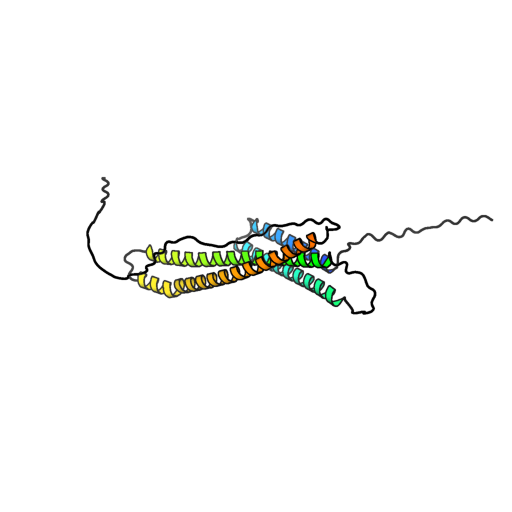1
ATOM 1393 O O . THR A 1 179 ? -5.397 12.837 0.773 1.00 96.12 179 THR A O 1
ATOM 1396 N N . ALA A 1 180 ? -4.834 12.700 2.936 1.00 96.31 180 ALA A N 1
ATOM 1397 C CA . ALA A 1 180 ? -3.399 12.591 2.687 1.00 96.31 180 ALA A CA 1
ATOM 1398 C C . ALA A 1 180 ? -3.028 11.300 1.933 1.00 96.31 180 ALA A C 1
ATOM 1400 O O . ALA A 1 180 ? -2.149 11.316 1.066 1.00 96.31 180 ALA A O 1
ATOM 1401 N N . LEU A 1 181 ? -3.691 10.175 2.226 1.00 94.62 181 LEU A N 1
ATOM 1402 C CA . LEU A 1 181 ? -3.513 8.925 1.482 1.00 94.62 181 LEU A CA 1
ATOM 1403 C C . LEU A 1 181 ? -4.024 9.052 0.045 1.00 94.62 181 LEU A C 1
ATOM 1405 O O . LEU A 1 181 ? -3.319 8.637 -0.873 1.00 94.62 181 LEU A O 1
ATOM 1409 N N . LYS A 1 182 ? -5.182 9.688 -0.169 1.00 96.25 182 LYS A N 1
ATOM 1410 C CA . LYS A 1 182 ? -5.714 9.989 -1.508 1.00 96.25 182 LYS A CA 1
ATOM 1411 C C . LYS A 1 182 ? -4.743 10.837 -2.330 1.00 96.25 182 LYS A C 1
ATOM 1413 O O . LYS A 1 182 ? -4.460 10.489 -3.471 1.00 96.25 182 LYS A O 1
ATOM 1418 N N . ALA A 1 183 ? -4.130 11.860 -1.736 1.00 96.19 183 ALA A N 1
ATOM 1419 C CA . ALA A 1 183 ? -3.093 12.646 -2.408 1.00 96.19 183 ALA A CA 1
ATOM 1420 C C . ALA A 1 183 ? -1.858 11.802 -2.792 1.00 96.19 183 ALA A C 1
ATOM 1422 O O . ALA A 1 183 ? -1.311 11.948 -3.888 1.00 96.19 183 ALA A O 1
ATOM 1423 N N . LYS A 1 184 ? -1.430 10.877 -1.918 1.00 94.94 184 LYS A N 1
ATOM 1424 C CA . LYS A 1 184 ? -0.339 9.933 -2.224 1.00 94.94 184 LYS A CA 1
ATOM 1425 C C . LYS A 1 184 ? -0.703 8.973 -3.358 1.00 94.94 184 LYS A C 1
ATOM 1427 O O . LYS A 1 184 ? 0.168 8.686 -4.175 1.00 94.94 184 LYS A O 1
ATOM 1432 N N . ILE A 1 185 ? -1.951 8.501 -3.421 1.00 95.88 185 ILE A N 1
ATOM 1433 C CA . ILE A 1 185 ? -2.458 7.670 -4.525 1.00 95.88 185 ILE A CA 1
ATOM 1434 C C . ILE A 1 185 ? -2.371 8.448 -5.837 1.00 95.88 185 ILE A C 1
ATOM 1436 O O . ILE A 1 185 ? -1.729 7.964 -6.760 1.00 95.88 185 ILE A O 1
ATOM 1440 N N . SER A 1 186 ? -2.879 9.684 -5.895 1.00 95.69 186 SER A N 1
ATOM 1441 C CA . SER A 1 186 ? -2.799 10.510 -7.110 1.00 95.69 186 SER A CA 1
ATOM 1442 C C . SER A 1 186 ? -1.356 10.762 -7.560 1.00 95.69 186 SER A C 1
ATOM 1444 O O . SER A 1 186 ? -1.045 10.691 -8.747 1.00 95.69 186 SER A O 1
ATOM 1446 N N . SER A 1 187 ? -0.439 11.013 -6.618 1.00 95.69 187 SER A N 1
ATOM 1447 C CA . SER A 1 187 ? 0.992 11.135 -6.934 1.00 95.69 187 SER A CA 1
ATOM 1448 C C . SER A 1 187 ? 1.576 9.830 -7.488 1.00 95.69 187 SER A C 1
ATOM 1450 O O . SER A 1 187 ? 2.416 9.855 -8.387 1.00 95.69 187 SER A O 1
ATOM 1452 N N . MET A 1 188 ? 1.141 8.684 -6.962 1.00 94.50 188 MET A N 1
ATOM 1453 C CA . MET A 1 188 ? 1.567 7.370 -7.435 1.00 94.50 188 MET A CA 1
ATOM 1454 C C . MET A 1 188 ? 1.005 7.049 -8.817 1.00 94.50 188 MET A C 1
ATOM 1456 O O . MET A 1 188 ? 1.743 6.519 -9.639 1.00 94.50 188 MET A O 1
ATOM 1460 N N . ASP A 1 189 ? -0.245 7.418 -9.089 1.00 94.00 189 ASP A N 1
ATOM 1461 C CA . ASP A 1 189 ? -0.885 7.265 -10.397 1.00 94.00 189 ASP A CA 1
ATOM 1462 C C . ASP A 1 189 ? -0.126 8.050 -11.474 1.00 94.00 189 ASP A C 1
ATOM 1464 O O . ASP A 1 189 ? 0.145 7.511 -12.547 1.00 94.00 189 ASP A O 1
ATOM 1468 N N . GLY A 1 190 ? 0.330 9.267 -11.153 1.00 94.69 190 GLY A N 1
ATOM 1469 C CA . GLY A 1 190 ? 1.231 10.033 -12.019 1.00 94.69 190 GLY A CA 1
ATOM 1470 C C . GLY A 1 190 ? 2.528 9.278 -12.333 1.00 94.69 190 GLY A C 1
ATOM 1471 O O . GLY A 1 190 ? 2.861 9.073 -13.498 1.00 94.69 190 GLY A O 1
ATOM 1472 N N . LYS A 1 191 ? 3.220 8.769 -11.305 1.00 93.12 191 LYS A N 1
ATOM 1473 C CA . LYS A 1 191 ? 4.477 8.007 -11.470 1.00 93.12 191 LYS A CA 1
ATOM 1474 C C . LYS A 1 191 ? 4.292 6.694 -12.232 1.00 93.12 191 LYS A C 1
ATOM 1476 O O . LYS A 1 191 ? 5.160 6.301 -13.011 1.00 93.12 191 LYS A O 1
ATOM 1481 N N . ILE A 1 192 ? 3.176 6.003 -12.002 1.00 92.50 192 ILE A N 1
ATOM 1482 C CA . ILE A 1 192 ? 2.780 4.800 -12.741 1.00 92.50 192 ILE A CA 1
ATOM 1483 C C . ILE A 1 192 ? 2.605 5.154 -14.218 1.00 92.50 192 ILE A C 1
ATOM 1485 O O . ILE A 1 192 ? 3.196 4.485 -15.062 1.00 92.50 192 ILE A O 1
ATOM 1489 N N . GLY A 1 193 ? 1.873 6.229 -14.525 1.00 92.12 193 GLY A N 1
ATOM 1490 C CA . GLY A 1 193 ? 1.687 6.718 -15.892 1.00 92.12 193 GLY A CA 1
ATOM 1491 C C . GLY A 1 193 ? 3.006 7.079 -16.581 1.00 92.12 193 GLY A C 1
ATOM 1492 O O . GLY A 1 193 ? 3.251 6.642 -17.704 1.00 92.12 193 GLY A O 1
ATOM 1493 N N . GLU A 1 194 ? 3.894 7.799 -15.891 1.00 92.19 194 GLU A N 1
ATOM 1494 C CA . GLU A 1 194 ? 5.235 8.139 -16.388 1.00 92.19 194 GLU A CA 1
ATOM 1495 C C . GLU A 1 194 ? 6.076 6.888 -16.681 1.00 92.19 194 GLU A C 1
ATOM 1497 O O . GLU A 1 194 ? 6.656 6.763 -17.760 1.00 92.19 194 GLU A O 1
ATOM 1502 N N . THR A 1 195 ? 6.093 5.927 -15.755 1.00 90.31 195 THR A N 1
ATOM 1503 C CA . THR A 1 195 ? 6.869 4.684 -15.898 1.00 90.31 195 THR A CA 1
ATOM 1504 C C . THR A 1 195 ? 6.298 3.788 -16.998 1.00 90.31 195 THR A C 1
ATOM 1506 O O . THR A 1 195 ? 7.055 3.173 -17.746 1.00 90.31 195 THR A O 1
ATOM 1509 N N . MET A 1 196 ? 4.969 3.737 -17.155 1.00 90.50 196 MET A N 1
ATOM 1510 C CA . MET A 1 196 ? 4.325 3.050 -18.281 1.00 90.50 196 MET A CA 1
ATOM 1511 C C . MET A 1 196 ? 4.683 3.700 -19.616 1.00 90.50 196 MET A C 1
ATOM 1513 O O . MET A 1 196 ? 4.967 2.993 -20.581 1.00 90.50 196 MET A O 1
ATOM 1517 N N . ALA A 1 197 ? 4.705 5.033 -19.679 1.00 89.69 197 ALA A N 1
ATOM 1518 C CA . ALA A 1 197 ? 5.124 5.747 -20.878 1.00 89.69 197 ALA A CA 1
ATOM 1519 C C . ALA A 1 197 ? 6.610 5.503 -21.201 1.00 89.69 197 ALA A C 1
ATOM 1521 O O . ALA A 1 197 ? 6.962 5.399 -22.376 1.00 89.69 197 ALA A O 1
ATOM 1522 N N . GLU A 1 198 ? 7.486 5.382 -20.195 1.00 87.12 198 GLU A N 1
ATOM 1523 C CA . GLU A 1 198 ? 8.890 4.991 -20.402 1.00 87.12 198 GLU A CA 1
ATOM 1524 C C . GLU A 1 198 ? 9.008 3.549 -20.918 1.00 87.12 198 GLU A C 1
ATOM 1526 O O . GLU A 1 198 ? 9.725 3.321 -21.892 1.00 87.12 198 GLU A O 1
ATOM 1531 N N . ALA A 1 199 ? 8.255 2.603 -20.348 1.00 83.75 199 ALA A N 1
ATOM 1532 C CA . ALA A 1 199 ? 8.241 1.206 -20.793 1.00 83.75 199 ALA A CA 1
ATOM 1533 C C . ALA A 1 199 ? 7.764 1.063 -22.253 1.00 83.75 199 ALA A C 1
ATOM 1535 O O . ALA A 1 199 ? 8.414 0.416 -23.072 1.00 83.75 199 ALA A O 1
ATOM 1536 N N . GLN A 1 200 ? 6.693 1.766 -22.634 1.00 83.81 200 GLN A N 1
ATOM 1537 C CA . GLN A 1 200 ? 6.215 1.764 -24.022 1.00 83.81 200 GLN A CA 1
ATOM 1538 C C . GLN A 1 200 ? 7.232 2.368 -25.000 1.00 83.81 200 GLN A C 1
ATOM 1540 O O . GLN A 1 200 ? 7.317 1.941 -26.150 1.00 83.81 200 GLN A O 1
ATOM 1545 N N . LYS A 1 201 ? 8.022 3.361 -24.570 1.00 81.81 201 LYS A N 1
ATOM 1546 C CA . LYS A 1 201 ? 9.105 3.926 -25.391 1.00 81.81 201 LYS A CA 1
ATOM 1547 C C . LYS A 1 201 ? 10.267 2.947 -25.562 1.00 81.81 201 LYS A C 1
ATOM 1549 O O . LYS A 1 201 ? 10.881 2.950 -26.627 1.00 81.81 201 LYS A O 1
ATOM 1554 N N . THR A 1 202 ? 10.580 2.132 -24.551 1.00 73.31 202 THR A N 1
ATOM 1555 C CA . THR A 1 202 ? 11.591 1.070 -24.683 1.00 73.31 202 THR A CA 1
ATOM 1556 C C . THR A 1 202 ? 11.126 -0.054 -25.606 1.00 73.31 202 THR A C 1
ATOM 1558 O O . THR A 1 202 ? 11.937 -0.560 -26.376 1.00 73.31 202 THR A O 1
ATOM 1561 N N . ASP A 1 203 ? 9.830 -0.374 -25.611 1.00 69.69 203 ASP A N 1
ATOM 1562 C CA . ASP A 1 203 ? 9.271 -1.406 -26.493 1.00 69.69 203 ASP A CA 1
ATOM 1563 C C . ASP A 1 203 ? 9.183 -0.938 -27.955 1.00 69.69 203 ASP A C 1
ATOM 1565 O O . ASP A 1 203 ? 9.603 -1.654 -28.859 1.00 69.69 203 ASP A O 1
ATOM 1569 N N . ARG A 1 204 ? 8.746 0.304 -28.210 1.00 69.50 204 ARG A N 1
ATOM 1570 C CA . ARG A 1 204 ? 8.690 0.862 -29.578 1.00 69.50 204 ARG A CA 1
ATOM 1571 C C . ARG A 1 204 ? 10.064 1.012 -30.232 1.00 69.50 204 ARG A C 1
ATOM 1573 O O . ARG A 1 204 ? 10.188 0.832 -31.437 1.00 69.50 204 ARG A O 1
ATOM 1580 N N . LYS A 1 205 ? 11.108 1.306 -29.448 1.00 60.88 205 LYS A N 1
ATOM 1581 C CA . LYS A 1 205 ? 12.485 1.354 -29.966 1.00 60.88 205 LYS A CA 1
ATOM 1582 C C . LYS A 1 205 ? 12.984 -0.003 -30.465 1.00 60.88 205 LYS A C 1
ATOM 1584 O O . LYS A 1 205 ? 13.799 -0.006 -31.378 1.00 60.88 205 LYS A O 1
ATOM 1589 N N . LYS A 1 206 ? 12.491 -1.120 -29.912 1.00 57.62 206 LYS A N 1
ATOM 1590 C CA . LYS A 1 206 ? 12.798 -2.465 -30.426 1.00 57.62 206 LYS A CA 1
ATOM 1591 C C . LYS A 1 206 ? 12.141 -2.729 -31.780 1.00 57.62 206 LYS A C 1
ATOM 1593 O O . LYS A 1 206 ? 12.797 -3.245 -32.676 1.00 57.62 206 LYS A O 1
ATOM 1598 N N . GLU A 1 207 ? 10.884 -2.317 -31.954 1.00 56.91 207 GLU A N 1
ATOM 1599 C CA . GLU A 1 207 ? 10.150 -2.526 -33.213 1.00 56.91 207 GLU A CA 1
ATOM 1600 C C . GLU A 1 207 ? 10.751 -1.753 -34.401 1.00 56.91 207 GLU A C 1
ATOM 1602 O O . GLU A 1 207 ? 10.654 -2.202 -35.542 1.00 56.91 207 GLU A O 1
ATOM 1607 N N . GLU A 1 208 ? 11.383 -0.601 -34.157 1.00 55.06 208 GLU A N 1
ATOM 1608 C CA . GLU A 1 208 ? 12.084 0.165 -35.199 1.00 55.06 208 GLU A CA 1
ATOM 1609 C C . GLU A 1 208 ? 13.460 -0.423 -35.549 1.00 55.06 208 GLU A C 1
ATOM 1611 O O . GLU A 1 208 ? 13.864 -0.356 -36.710 1.00 55.06 208 GLU A O 1
ATOM 1616 N N . THR A 1 209 ? 14.168 -1.039 -34.595 1.00 51.41 209 THR A N 1
ATOM 1617 C CA . THR A 1 209 ? 15.437 -1.735 -34.876 1.00 51.41 209 THR A CA 1
ATOM 1618 C C . THR A 1 209 ? 15.232 -3.074 -35.580 1.00 51.41 209 THR A C 1
ATOM 1620 O O . THR A 1 209 ? 16.001 -3.394 -36.481 1.00 51.41 209 THR A O 1
ATOM 1623 N N . ASP A 1 210 ? 14.158 -3.805 -35.268 1.00 48.31 210 ASP A N 1
ATOM 1624 C CA . ASP A 1 210 ? 13.854 -5.094 -35.910 1.00 48.31 210 ASP A CA 1
ATOM 1625 C C . ASP A 1 210 ? 13.360 -4.930 -37.363 1.00 48.31 210 ASP A C 1
ATOM 1627 O O . ASP A 1 210 ? 13.463 -5.852 -38.169 1.00 48.31 210 ASP A O 1
ATOM 1631 N N . LYS A 1 211 ? 12.869 -3.739 -37.742 1.00 47.75 211 LYS A N 1
ATOM 1632 C CA . LYS A 1 211 ? 12.491 -3.407 -39.130 1.00 47.75 211 LYS A CA 1
ATOM 1633 C C . LYS A 1 211 ? 13.649 -2.909 -39.999 1.00 47.75 211 LYS A C 1
ATOM 1635 O O . LYS A 1 211 ? 13.459 -2.738 -41.200 1.00 47.75 211 LYS A O 1
ATOM 1640 N N . ALA A 1 212 ? 14.823 -2.649 -39.423 1.00 47.31 212 ALA A N 1
ATOM 1641 C CA . ALA A 1 212 ? 15.975 -2.121 -40.156 1.00 47.31 212 ALA A CA 1
ATOM 1642 C C . ALA A 1 212 ? 16.943 -3.210 -40.664 1.00 47.31 212 ALA A C 1
ATOM 1644 O O . ALA A 1 212 ? 17.794 -2.903 -41.498 1.00 47.31 212 ALA A O 1
ATOM 1645 N N . GLU A 1 213 ? 16.819 -4.463 -40.206 1.00 44.88 213 GLU A N 1
ATOM 1646 C CA . GLU A 1 213 ? 17.716 -5.565 -40.605 1.00 44.88 213 GLU A CA 1
ATOM 1647 C C . GLU A 1 213 ? 17.153 -6.501 -41.696 1.00 44.88 213 GLU A C 1
ATOM 1649 O O . GLU A 1 213 ? 17.901 -7.327 -42.215 1.00 44.88 213 GLU A O 1
ATOM 1654 N N . ASP A 1 214 ? 15.901 -6.330 -42.140 1.00 41.59 214 ASP A N 1
ATOM 1655 C CA . ASP A 1 214 ? 15.341 -7.063 -43.290 1.00 41.59 214 ASP A CA 1
ATOM 1656 C C . ASP A 1 214 ? 14.882 -6.096 -44.391 1.00 41.59 214 ASP A C 1
ATOM 1658 O O . ASP A 1 214 ? 13.754 -5.606 -44.407 1.00 41.59 214 ASP A O 1
ATOM 1662 N N . GLY A 1 215 ? 15.796 -5.739 -45.296 1.00 34.62 215 GLY A N 1
ATOM 1663 C CA . GLY A 1 215 ? 15.501 -4.730 -46.312 1.00 34.62 215 GLY A CA 1
ATOM 1664 C C . GLY A 1 215 ? 16.541 -4.581 -47.413 1.00 34.62 215 GLY A C 1
ATOM 1665 O O . GLY A 1 215 ? 16.942 -3.465 -47.733 1.00 34.62 215 GLY A O 1
ATOM 1666 N N . THR A 1 216 ? 16.975 -5.683 -48.033 1.00 36.12 216 THR A N 1
ATOM 1667 C CA . THR A 1 216 ? 17.663 -5.603 -49.331 1.00 36.12 216 THR A CA 1
ATOM 1668 C C . THR A 1 216 ? 16.654 -5.726 -50.480 1.00 36.12 216 THR A C 1
ATOM 1670 O O . THR A 1 216 ? 16.200 -6.819 -50.793 1.00 36.12 216 THR A O 1
ATOM 1673 N N . ARG A 1 217 ? 16.455 -4.586 -51.166 1.00 35.53 217 ARG A N 1
ATOM 1674 C CA . ARG A 1 217 ? 16.255 -4.413 -52.625 1.00 35.53 217 ARG A CA 1
ATOM 1675 C C . ARG A 1 217 ? 14.821 -4.328 -53.210 1.00 35.53 217 ARG A C 1
ATOM 1677 O O . ARG A 1 217 ? 14.204 -5.337 -53.506 1.00 35.53 217 ARG A O 1
ATOM 1684 N N . VAL A 1 218 ? 14.483 -3.072 -53.562 1.00 39.47 218 VAL A N 1
ATOM 1685 C CA . VAL A 1 218 ? 13.849 -2.549 -54.808 1.00 39.47 218 VAL A CA 1
ATOM 1686 C C . VAL A 1 218 ? 12.419 -3.008 -55.122 1.00 39.47 218 VAL A C 1
ATOM 1688 O O . VAL A 1 218 ? 12.213 -4.163 -55.445 1.00 39.47 218 VAL A O 1
ATOM 1691 N N . GLU A 1 219 ? 11.462 -2.072 -55.189 1.00 32.50 219 GLU A N 1
ATOM 1692 C CA . GLU A 1 219 ? 11.050 -1.443 -56.458 1.00 32.50 219 GLU A CA 1
ATOM 1693 C C . GLU A 1 219 ? 10.109 -0.245 -56.230 1.00 32.50 219 GLU A C 1
ATOM 1695 O O . GLU A 1 219 ? 9.222 -0.239 -55.381 1.00 32.50 219 GLU A O 1
ATOM 1700 N N . THR A 1 220 ? 10.382 0.806 -56.992 1.00 39.66 220 THR A N 1
ATOM 1701 C CA . THR A 1 220 ? 9.586 2.011 -57.232 1.00 39.66 220 THR A CA 1
ATOM 1702 C C . THR A 1 220 ? 8.160 1.696 -57.683 1.00 39.66 220 THR A C 1
ATOM 1704 O O . THR A 1 220 ? 8.037 0.848 -58.549 1.00 39.66 220 THR A O 1
ATOM 1707 N N . VAL A 1 221 ? 7.147 2.450 -57.226 1.00 33.19 221 VAL A N 1
ATOM 1708 C CA . VAL A 1 221 ? 6.113 3.139 -58.045 1.00 33.19 221 VAL A CA 1
ATOM 1709 C C . VAL A 1 221 ? 5.306 4.070 -57.116 1.00 33.19 221 VAL A C 1
ATOM 1711 O O . VAL A 1 221 ? 4.541 3.617 -56.272 1.00 33.19 221 VAL A O 1
ATOM 1714 N N . ALA A 1 222 ? 5.446 5.384 -57.300 1.00 39.91 222 ALA A N 1
ATOM 1715 C CA . ALA A 1 222 ? 4.348 6.338 -57.089 1.00 39.91 222 ALA A CA 1
ATOM 1716 C C . ALA A 1 222 ? 3.552 6.410 -58.412 1.00 39.91 222 ALA A C 1
ATOM 1718 O O . ALA A 1 222 ? 4.180 6.205 -59.457 1.00 39.91 222 ALA A O 1
ATOM 1719 N N . PRO A 1 223 ? 2.234 6.719 -58.440 1.00 43.81 223 PRO A N 1
ATOM 1720 C CA . PRO A 1 223 ? 1.855 8.142 -58.391 1.00 43.81 223 PRO A CA 1
ATOM 1721 C C . PRO A 1 223 ? 0.432 8.507 -57.871 1.00 43.81 223 PRO A C 1
ATOM 1723 O O . PRO A 1 223 ? -0.511 7.731 -57.948 1.00 43.81 223 PRO A O 1
ATOM 1726 N N . ASN A 1 224 ? 0.311 9.780 -57.463 1.00 35.47 224 ASN A N 1
ATOM 1727 C CA . ASN A 1 224 ? -0.802 10.741 -57.631 1.00 35.47 224 ASN A CA 1
ATOM 1728 C C . ASN A 1 224 ? -2.248 10.437 -57.175 1.00 35.47 224 ASN A C 1
ATOM 1730 O O . ASN A 1 224 ? -2.951 9.660 -57.815 1.00 35.47 224 ASN A O 1
ATOM 1734 N N . ARG A 1 225 ? -2.782 11.301 -56.288 1.00 34.47 225 ARG A N 1
ATOM 1735 C CA . ARG A 1 225 ? -3.711 12.403 -56.666 1.00 34.47 225 ARG A CA 1
ATOM 1736 C C . ARG A 1 225 ? -4.108 13.295 -55.472 1.00 34.47 225 ARG A C 1
ATOM 1738 O O . ARG A 1 225 ? -4.786 12.851 -54.555 1.00 34.47 225 ARG A O 1
ATOM 1745 N N . ASP A 1 226 ? -3.660 14.549 -55.524 1.00 34.34 226 ASP A N 1
ATOM 1746 C CA . ASP A 1 226 ? -4.450 15.788 -55.402 1.00 34.34 226 ASP A CA 1
ATOM 1747 C C . ASP A 1 226 ? -5.945 15.664 -55.035 1.00 34.34 226 ASP A C 1
ATOM 1749 O O . ASP A 1 226 ? -6.699 15.048 -55.784 1.00 34.34 226 ASP A O 1
ATOM 1753 N N . GLN A 1 227 ? -6.405 16.344 -53.973 1.00 35.62 227 GLN A N 1
ATOM 1754 C CA . GLN A 1 227 ? -7.068 17.665 -54.046 1.00 35.62 227 GLN A CA 1
ATOM 1755 C C . GLN A 1 227 ? -7.735 18.063 -52.716 1.00 35.62 227 GLN A C 1
ATOM 1757 O O . GLN A 1 227 ? -8.290 17.246 -51.985 1.00 35.62 227 GLN A O 1
ATOM 1762 N N . SER A 1 228 ? -7.647 19.360 -52.427 1.00 39.06 228 SER A N 1
ATOM 1763 C CA . SER A 1 228 ? -8.309 20.090 -51.349 1.00 39.06 228 SER A CA 1
ATOM 1764 C C . SER A 1 228 ? -9.835 20.129 -51.509 1.00 39.06 228 SER A C 1
ATOM 1766 O O . SER A 1 228 ? -10.343 19.955 -52.613 1.00 39.06 228 SER A O 1
ATOM 1768 N N . LEU A 1 229 ? -10.555 20.437 -50.423 1.00 34.50 229 LEU A N 1
ATOM 1769 C CA . LEU A 1 229 ? -11.370 21.658 -50.282 1.00 34.50 229 LEU A CA 1
ATOM 1770 C C . LEU A 1 229 ? -12.139 21.653 -48.944 1.00 34.50 229 LEU A C 1
ATOM 1772 O O . LEU A 1 229 ? -12.853 20.710 -48.613 1.00 34.50 229 LEU A O 1
ATOM 1776 N N . ASN A 1 230 ? -11.976 22.747 -48.196 1.00 36.09 230 ASN A N 1
ATOM 1777 C CA . ASN A 1 230 ? -12.938 23.236 -47.208 1.00 36.09 230 ASN A CA 1
ATOM 1778 C C . ASN A 1 230 ? -14.215 23.688 -47.940 1.00 36.09 230 ASN A C 1
ATOM 1780 O O . ASN A 1 230 ? -14.095 24.224 -49.036 1.00 36.09 230 ASN A O 1
ATOM 1784 N N . GLU A 1 231 ? -15.398 23.552 -47.338 1.00 36.88 231 GLU A N 1
ATOM 1785 C CA . GLU A 1 231 ? -16.135 24.635 -46.650 1.00 36.88 231 GLU A CA 1
ATOM 1786 C C . GLU A 1 231 ? -17.577 24.204 -46.314 1.00 36.88 231 GLU A C 1
ATOM 1788 O O . GLU A 1 231 ? -18.235 23.548 -47.111 1.00 36.88 231 GLU A O 1
ATOM 1793 N N . ALA A 1 232 ? -18.000 24.606 -45.109 1.00 36.84 232 ALA A N 1
ATOM 1794 C CA . ALA A 1 232 ? -19.337 25.017 -44.664 1.00 36.84 232 ALA A CA 1
ATOM 1795 C C . ALA A 1 232 ? -20.596 24.220 -45.078 1.00 36.84 232 ALA A C 1
ATOM 1797 O O . ALA A 1 232 ? -20.938 24.150 -46.249 1.00 36.84 232 ALA A O 1
ATOM 1798 N N . ASP A 1 233 ? -21.425 23.852 -44.087 1.00 33.06 233 ASP A N 1
ATOM 1799 C CA . ASP A 1 233 ? -22.645 24.649 -43.865 1.00 33.06 233 ASP A CA 1
ATOM 1800 C C . ASP A 1 233 ? -23.278 24.493 -42.464 1.00 33.06 233 ASP A C 1
ATOM 1802 O O . ASP A 1 233 ? -23.268 23.419 -41.867 1.00 33.06 233 ASP A O 1
ATOM 1806 N N . ALA A 1 234 ? -23.827 25.622 -42.005 1.00 37.59 234 ALA A N 1
ATOM 1807 C CA . ALA A 1 234 ? -25.000 25.847 -41.154 1.00 37.59 234 ALA A CA 1
ATOM 1808 C C . ALA A 1 234 ? -25.211 25.035 -39.855 1.00 37.59 234 ALA A C 1
ATOM 1810 O O . ALA A 1 234 ? -25.523 23.852 -39.848 1.00 37.59 234 ALA A O 1
ATOM 1811 N N . LEU A 1 235 ? -25.046 25.669 -38.683 1.00 34.94 235 LEU A N 1
ATOM 1812 C CA . LEU A 1 235 ? -26.030 26.550 -38.005 1.00 34.94 235 LEU A CA 1
ATOM 1813 C C . LEU A 1 235 ? -27.132 25.768 -37.269 1.00 34.94 235 LEU A C 1
ATOM 1815 O O . LEU A 1 235 ? -28.120 25.375 -37.871 1.00 34.94 235 LEU A O 1
ATOM 1819 N N . THR A 1 236 ? -27.083 25.740 -35.935 1.00 37.38 236 THR A N 1
ATOM 1820 C CA . THR A 1 236 ? -27.971 26.617 -35.147 1.00 37.38 236 THR A CA 1
ATOM 1821 C C . THR A 1 236 ? -27.378 26.867 -33.758 1.00 37.38 236 THR A C 1
ATOM 1823 O O . THR A 1 236 ? -27.168 25.958 -32.959 1.00 37.38 236 THR A O 1
ATOM 1826 N N . ARG A 1 237 ? -27.077 28.145 -33.513 1.00 36.16 237 ARG A N 1
ATOM 1827 C CA . ARG A 1 237 ? -27.027 28.773 -32.191 1.00 36.16 237 ARG A CA 1
ATOM 1828 C C . ARG A 1 237 ? -28.393 28.608 -31.521 1.00 36.16 237 ARG A C 1
ATOM 1830 O O . ARG A 1 237 ? -29.391 28.643 -32.218 1.00 36.16 237 ARG A O 1
ATOM 1837 N N . GLU A 1 238 ? -28.424 28.509 -30.202 1.00 38.06 238 GLU A N 1
ATOM 1838 C CA . GLU A 1 238 ? -28.931 29.583 -29.339 1.00 38.06 238 GLU A CA 1
ATOM 1839 C C . GLU A 1 238 ? -28.353 29.324 -27.939 1.00 38.06 238 GLU A C 1
ATOM 1841 O O . GLU A 1 238 ? -28.522 28.271 -27.326 1.00 38.06 238 GLU A O 1
ATOM 1846 N N . ARG A 1 239 ? -27.557 30.296 -27.507 1.00 40.16 239 ARG A N 1
ATOM 1847 C CA . ARG A 1 239 ? -27.119 30.536 -26.135 1.00 40.16 239 ARG A CA 1
ATOM 1848 C C . ARG A 1 239 ? -28.339 31.071 -25.383 1.00 40.16 239 ARG A C 1
ATOM 1850 O O . ARG A 1 239 ? -29.043 31.877 -25.967 1.00 40.16 239 ARG A O 1
ATOM 1857 N N . GLU A 1 240 ? -28.488 30.755 -24.101 1.00 33.44 240 GLU A N 1
ATOM 1858 C CA . GLU A 1 240 ? -28.542 31.776 -23.041 1.00 33.44 240 GLU A CA 1
ATOM 1859 C C . GLU A 1 240 ? -28.543 31.122 -21.644 1.00 33.44 240 GLU A C 1
ATOM 1861 O O . GLU A 1 240 ? -29.357 30.269 -21.307 1.00 33.44 240 GLU A O 1
ATOM 1866 N N . GLU A 1 241 ? -27.537 31.511 -20.862 1.00 38.88 241 GLU A N 1
ATOM 1867 C CA . GLU A 1 241 ? -27.405 31.370 -19.404 1.00 38.88 241 GLU A CA 1
ATOM 1868 C C . GLU A 1 241 ? -28.259 32.469 -18.704 1.00 38.88 241 GLU A C 1
ATOM 1870 O O . GLU A 1 241 ? -28.899 33.264 -19.386 1.00 38.88 241 GLU A O 1
ATOM 1875 N N . PRO A 1 242 ? -28.105 32.748 -17.397 1.00 51.66 242 PRO A N 1
ATOM 1876 C CA . PRO A 1 242 ? -28.522 32.017 -16.201 1.00 51.66 242 PRO A CA 1
ATOM 1877 C C . PRO A 1 242 ? -29.492 32.882 -15.346 1.00 51.66 242 PRO A C 1
ATOM 1879 O O . PRO A 1 242 ? -29.612 34.089 -15.544 1.00 51.66 242 PRO A O 1
ATOM 1882 N N . GLY A 1 243 ? -30.161 32.322 -14.330 1.00 30.03 243 GLY A N 1
ATOM 1883 C CA . GLY A 1 243 ? -31.065 33.123 -13.486 1.00 30.03 243 GLY A CA 1
ATOM 1884 C C . GLY A 1 243 ? -31.345 32.549 -12.100 1.00 30.03 243 GLY A C 1
ATOM 1885 O O . GLY A 1 243 ? -31.957 31.498 -11.950 1.00 30.03 243 GLY A O 1
ATOM 1886 N N . THR A 1 244 ? -30.910 33.277 -11.076 1.00 39.28 244 THR A N 1
ATOM 1887 C CA . THR A 1 244 ? -31.152 33.064 -9.646 1.00 39.28 244 THR A CA 1
ATOM 1888 C C . THR A 1 244 ? -32.486 33.680 -9.190 1.00 39.28 244 THR A C 1
ATOM 1890 O O . THR A 1 244 ? -32.752 34.836 -9.500 1.00 39.28 244 THR A O 1
ATOM 1893 N N . SER A 1 245 ? -33.286 32.974 -8.370 1.00 34.62 245 SER A N 1
ATOM 1894 C CA . SER A 1 245 ? -33.949 33.507 -7.146 1.00 34.62 245 SER A CA 1
ATOM 1895 C C . SER A 1 245 ? -35.053 32.609 -6.559 1.00 34.62 245 SER A C 1
ATOM 1897 O O . SER A 1 245 ? -36.088 32.371 -7.161 1.00 34.62 245 SER A O 1
ATOM 1899 N N . ARG A 1 246 ? -34.810 32.184 -5.312 1.00 36.88 246 ARG A N 1
ATOM 1900 C CA . ARG A 1 246 ? -35.643 32.311 -4.092 1.00 36.88 246 ARG A CA 1
ATOM 1901 C C . ARG A 1 246 ? -37.198 32.269 -4.158 1.00 36.88 246 ARG A C 1
ATOM 1903 O O . ARG A 1 246 ? -37.830 33.208 -4.617 1.00 36.88 246 ARG A O 1
ATOM 1910 N N . ARG A 1 247 ? -37.722 31.354 -3.315 1.00 34.22 247 ARG A N 1
ATOM 1911 C CA . ARG A 1 247 ? -38.772 31.511 -2.264 1.00 34.22 247 ARG A CA 1
ATOM 1912 C C . ARG A 1 247 ? -40.235 31.095 -2.566 1.00 34.22 247 ARG A C 1
ATOM 1914 O O . ARG A 1 247 ? -40.922 31.724 -3.350 1.00 34.22 247 ARG A O 1
ATOM 1921 N N . GLN A 1 248 ? -40.700 30.187 -1.692 1.00 36.16 248 GLN A N 1
ATOM 1922 C CA . GLN A 1 248 ? -41.933 30.213 -0.870 1.00 36.16 248 GLN A CA 1
ATOM 1923 C C . GLN A 1 248 ? -43.046 29.163 -1.121 1.00 36.16 248 GLN A C 1
ATOM 1925 O O . GLN A 1 248 ? -43.776 29.221 -2.094 1.00 36.16 248 GLN A O 1
ATOM 1930 N N . GLU A 1 249 ? -43.133 28.259 -0.131 1.00 36.06 249 GLU A N 1
ATOM 1931 C CA . GLU A 1 249 ? -44.290 27.700 0.604 1.00 36.06 249 GLU A CA 1
ATOM 1932 C C . GLU A 1 249 ? -45.550 27.117 -0.061 1.00 36.06 249 GLU A C 1
ATOM 1934 O O . GLU A 1 249 ? -46.229 27.763 -0.848 1.00 36.06 249 GLU A O 1
ATOM 1939 N N . GLN A 1 250 ? -45.925 25.960 0.519 1.00 36.28 250 GLN A N 1
ATOM 1940 C CA . GLN A 1 250 ? -47.247 25.363 0.827 1.00 36.28 250 GLN A CA 1
ATOM 1941 C C . GLN A 1 250 ? -47.299 23.936 0.254 1.00 36.28 250 GLN A C 1
ATOM 1943 O O . GLN A 1 250 ? -46.945 23.724 -0.893 1.00 36.28 250 GLN A O 1
ATOM 1948 N N . GLY A 1 251 ? -47.673 22.864 0.948 1.00 30.36 251 GLY A N 1
ATOM 1949 C CA . GLY A 1 251 ? -48.336 22.656 2.229 1.00 30.36 251 GLY A CA 1
ATOM 1950 C C . GLY A 1 251 ? -49.120 21.335 2.113 1.00 30.36 251 GLY A C 1
ATOM 1951 O O . GLY A 1 251 ? -49.738 21.089 1.085 1.00 30.36 251 GLY A O 1
ATOM 1952 N N . GLY A 1 252 ? -49.111 20.505 3.162 1.00 29.41 252 GLY A N 1
ATOM 1953 C CA . GLY A 1 252 ? -50.140 19.481 3.404 1.00 29.41 252 GLY A CA 1
ATOM 1954 C C . GLY A 1 252 ? -49.868 18.051 2.913 1.00 29.41 252 GLY A C 1
ATOM 1955 O O . GLY A 1 252 ? -49.566 17.820 1.749 1.00 29.41 252 GLY A O 1
ATOM 1956 N N . GLY A 1 253 ? -50.080 17.072 3.804 1.00 32.53 253 GLY A N 1
ATOM 1957 C CA . GLY A 1 253 ? -50.384 15.698 3.383 1.00 32.53 253 GLY A CA 1
ATOM 1958 C C . GLY A 1 253 ? -49.843 14.554 4.241 1.00 32.53 253 GLY A C 1
ATOM 1959 O O . GLY A 1 253 ? -49.193 13.660 3.712 1.00 32.53 253 GLY A O 1
ATOM 1960 N N . LEU A 1 254 ? -50.138 14.545 5.545 1.00 43.44 254 LEU A N 1
ATOM 1961 C CA . LEU A 1 254 ? -50.010 13.372 6.422 1.00 43.44 254 LEU A CA 1
ATOM 1962 C C . LEU A 1 254 ? -50.645 12.122 5.781 1.00 43.44 254 LEU A C 1
ATOM 1964 O O . LEU A 1 254 ? -51.840 12.133 5.513 1.00 43.44 254 LEU A O 1
ATOM 1968 N N . HIS A 1 255 ? -49.896 11.026 5.630 1.00 41.31 255 HIS A N 1
ATOM 1969 C CA . HIS A 1 255 ? -50.473 9.681 5.513 1.00 41.31 255 HIS A CA 1
ATOM 1970 C C . HIS A 1 255 ? -49.753 8.721 6.459 1.00 41.31 255 HIS A C 1
ATOM 1972 O O . HIS A 1 255 ? -48.764 8.068 6.133 1.00 41.31 255 HIS A O 1
ATOM 1978 N N . SER A 1 256 ? -50.301 8.673 7.670 1.00 41.97 256 SER A N 1
ATOM 1979 C CA . SER A 1 256 ? -50.070 7.645 8.673 1.00 41.97 256 SER A CA 1
ATOM 1980 C C . SER A 1 256 ? -50.680 6.328 8.177 1.00 41.97 256 SER A C 1
ATOM 1982 O O . SER A 1 256 ? -51.882 6.268 7.923 1.00 41.97 256 SER A O 1
ATOM 1984 N N . LYS A 1 257 ? -49.877 5.269 8.030 1.00 48.97 257 LYS A N 1
ATOM 1985 C CA . LYS A 1 257 ? -50.388 3.897 7.903 1.00 48.97 257 LYS A CA 1
ATOM 1986 C C . LYS A 1 257 ? -50.185 3.192 9.239 1.00 48.97 257 LYS A C 1
ATOM 1988 O O . LYS A 1 257 ? -49.079 2.774 9.567 1.00 48.97 257 LYS A O 1
ATOM 1993 N N . ARG A 1 258 ? -51.272 3.111 10.010 1.00 41.12 258 ARG A N 1
ATOM 1994 C CA . ARG A 1 258 ? -51.416 2.195 11.146 1.00 41.12 258 ARG A CA 1
ATOM 1995 C C . ARG A 1 258 ? -51.388 0.762 10.618 1.00 41.12 258 ARG A C 1
ATOM 1997 O O . ARG A 1 258 ? -52.091 0.454 9.660 1.00 41.12 258 ARG A O 1
ATOM 2004 N N . ILE A 1 259 ? -50.593 -0.089 11.252 1.00 48.91 259 ILE A N 1
ATOM 2005 C CA . ILE A 1 259 ? -50.683 -1.540 11.118 1.00 48.91 259 ILE A CA 1
ATOM 2006 C C . ILE A 1 259 ? -51.403 -2.020 12.377 1.00 48.91 259 ILE A C 1
ATOM 2008 O O . ILE A 1 259 ? -50.830 -1.992 13.462 1.00 48.91 259 ILE A O 1
ATOM 2012 N N . ASP A 1 260 ? -52.670 -2.398 12.220 1.00 43.25 260 ASP A N 1
ATOM 2013 C CA . ASP A 1 260 ? -53.396 -3.222 13.183 1.00 43.25 260 ASP A CA 1
ATOM 2014 C C . ASP A 1 260 ? -53.073 -4.689 12.883 1.00 43.25 260 ASP A C 1
ATOM 2016 O O . ASP A 1 260 ? -53.316 -5.161 11.771 1.00 43.25 260 ASP A O 1
ATOM 2020 N N . VAL A 1 261 ? -52.577 -5.426 13.877 1.00 49.34 261 VAL A N 1
ATOM 2021 C CA . VAL A 1 261 ? -52.685 -6.889 13.900 1.00 49.34 261 VAL A CA 1
ATOM 2022 C C . VAL A 1 261 ? -53.279 -7.284 15.247 1.00 49.34 261 VAL A C 1
ATOM 2024 O O . VAL A 1 261 ? -52.742 -6.958 16.304 1.00 49.34 261 VAL A O 1
ATOM 2027 N N . ARG A 1 262 ? -54.450 -7.921 15.152 1.00 47.59 262 ARG A N 1
ATOM 2028 C CA . ARG A 1 262 ? -55.267 -8.466 16.238 1.00 47.59 262 ARG A CA 1
ATOM 2029 C C . ARG A 1 262 ? -54.552 -9.592 16.989 1.00 47.59 262 ARG A C 1
ATOM 2031 O O . ARG A 1 262 ? -53.756 -10.317 16.400 1.00 47.59 262 ARG A O 1
ATOM 2038 N N . ILE A 1 263 ? -54.941 -9.692 18.261 1.00 50.62 263 ILE A N 1
ATOM 2039 C CA . ILE A 1 263 ? -54.733 -10.782 19.231 1.00 50.62 263 ILE A CA 1
ATOM 2040 C C . ILE A 1 263 ? -55.108 -12.137 18.627 1.00 50.62 263 ILE A C 1
ATOM 2042 O O . ILE A 1 263 ? -56.172 -12.190 17.964 1.00 50.62 263 ILE A O 1
#

Solvent-accessible surface area (backbone atoms only — not comparable to full-atom values): 16686 Å² total; per-residue (Å²): 141,82,90,80,90,80,83,86,77,78,82,73,81,75,82,73,90,74,75,96,60,53,74,64,54,53,50,41,49,53,48,52,55,52,45,52,53,48,53,53,48,47,49,50,54,69,68,44,82,85,60,54,72,68,59,38,52,52,52,45,51,51,52,51,51,52,46,51,51,50,52,52,50,46,51,49,50,53,50,50,54,56,48,50,65,61,70,69,63,73,89,78,89,75,92,72,89,71,79,83,83,79,59,65,73,60,50,53,52,52,52,55,48,45,53,50,46,52,53,48,47,53,51,51,54,52,50,43,53,52,41,51,52,51,27,53,47,38,54,48,50,42,51,50,52,54,47,55,73,65,73,53,76,94,82,56,83,62,50,63,60,51,48,52,49,42,40,66,72,49,39,48,57,38,52,51,49,27,51,53,35,52,54,51,40,55,55,47,52,51,52,46,51,53,50,50,54,51,43,53,51,59,53,52,56,48,60,58,56,67,60,68,78,72,78,89,79,87,83,90,82,85,85,89,80,91,82,87,81,88,79,87,83,83,88,82,87,82,87,83,86,87,87,90,82,88,91,85,90,87,81,90,80,91,78,85,81,82,84,88,79,83,132

Organism: NCBI:txid1501230

Nearest PDB structures (foldseek):
  3hai-assembly2_D  TM=2.232E-01  e=5.500E+00  Homo sapiens

Mean predicted aligned error: 22.28 Å

Sequence (263 aa):
MTQISSAAGRAQPKPSTTSLMSEYDRRIQALLKQKGRIEEEQAKVKASQELDSKIKEERLKSLTTEQQTIEAQIAQIRMEQAQNRKNGASPSAEARDPKPDRSSDSSMKDIVRADSLHGQLKKMTQVRGKLETAANNLQSEVRLGRLQFELGPANDSGRGQMLENAEQSVFKPKLEQETALKAKISSMDGKIGETMAEAQKTDRKKEETDKAEDGTRVETVAPNRDQSLNEADALTREREEPGTSRRQEQGGGLHSKRIDVRI

Radius of gyration: 37.26 Å; Cα contacts (8 Å, |Δi|>4): 73; chains: 1; bounding box: 125×88×86 Å

Secondary structure (DSSP, 8-state):
-----------PPPPP------HHHHHHHHHHHHHHHHHHHHHHHHH-SSS-HHHHHHHHHHHHHHHHHHHHHHHHHHHHHHHHHHHT--------------SHHHHHHHHHHHHHHHHHHHHHHHHHHHHHHHHHHHHHHHHHHHHHHHHS-TT-TTHHHHHHHHIIIIIHHHHHHHHHHHHHHHHHHHHHHHHHHHHHHHHHHHHHHHTSSS-------------------------------------------------

Foldseek 3Di:
DDDDDDDPPPDDDDPDPPDPDDPLRVLLVVLVVVLVVLVVVLVCLVPDPPDDPVRSVVSNVVSVVVNVVSVVVNVVSVVVVVVCVVVVDDDDDDDDDDDPPPDPVVVVVLVVVLVVLVVVLVVLVVVLVVLVVLLVVLVVCLVVVVVVLVPDDPPDPCSVVVVVVCCVPPNVVSNVSSVVSVVVSVVSVVVSVVSVVVSVVSVVVVVVVVVVPPDDDDDDDDDDDDDDDDDDDDDDDDDDDDDDDDDDDDDDDDDDDDDDDDD

pLDDT: mean 72.11, std 23.48, range [29.41, 97.44]